Protein AF-A0A8C2HN90-F1 (afdb_monomer_lite)

pLDDT: mean 72.78, std 18.99, range [24.39, 96.44]

Radius of gyration: 19.27 Å; chains: 1; bounding box: 51×39×49 Å

Secondary structure (DSSP, 8-state):
-EE----SSS-EEETTEEEE-----SSSS-----EEEEEE--BTTTB--EEEEEETTB--SS-TTS-SBS-SSTTGGGEEEEEEETTTEEEEEEGGGTEEEEEEEETTEEEEEEE--HHHHH----TT----BHHHH-S-GGG---HHHHHHHHHHHHHHHTT-TTS-S----HHHHHHHHHTT--S-SHHHHHHHHHHHHH--THHHHHHHHHHHT-

Structure (mmCIF, N/CA/C/O backbone):
data_AF-A0A8C2HN90-F1
#
_entry.id   AF-A0A8C2HN90-F1
#
loop_
_atom_site.group_PDB
_atom_site.id
_atom_site.type_symbol
_atom_site.label_atom_id
_atom_site.label_alt_id
_atom_site.label_comp_id
_atom_site.label_asym_id
_atom_site.label_entity_id
_atom_site.label_seq_id
_atom_site.pdbx_PDB_ins_code
_atom_site.Cartn_x
_atom_site.Cartn_y
_atom_site.Cartn_z
_atom_site.occupancy
_atom_site.B_iso_or_equiv
_atom_site.auth_seq_id
_atom_site.auth_comp_id
_atom_site.auth_asym_id
_atom_site.auth_atom_id
_atom_site.pdbx_PDB_model_num
ATOM 1 N N . MET A 1 1 ? -9.206 13.118 -0.499 1.00 27.75 1 MET A N 1
ATOM 2 C CA . MET A 1 1 ? -7.951 13.247 -1.272 1.00 27.75 1 MET A CA 1
ATOM 3 C C . MET A 1 1 ? -7.297 11.869 -1.331 1.00 27.75 1 MET A C 1
ATOM 5 O O . MET A 1 1 ? -7.201 11.234 -0.288 1.00 27.75 1 MET A O 1
ATOM 9 N N . PHE A 1 2 ? -6.970 11.346 -2.516 1.00 27.50 2 PHE A N 1
ATOM 10 C CA . PHE A 1 2 ? -6.347 10.022 -2.650 1.00 27.50 2 PHE A CA 1
ATOM 11 C C . PHE A 1 2 ? -4.835 10.171 -2.527 1.00 27.50 2 PHE A C 1
ATOM 13 O O . PHE A 1 2 ? -4.214 10.839 -3.351 1.00 27.50 2 PHE A O 1
ATOM 20 N N . PHE A 1 3 ? -4.254 9.582 -1.487 1.00 33.38 3 PHE A N 1
ATOM 21 C CA . PHE A 1 3 ? -2.813 9.606 -1.287 1.00 33.38 3 PHE A CA 1
ATOM 22 C C . PHE A 1 3 ? -2.243 8.296 -1.783 1.00 33.38 3 PHE A C 1
ATOM 24 O O . PHE A 1 3 ? -2.242 7.290 -1.073 1.00 33.38 3 PHE A O 1
ATOM 31 N N . LEU A 1 4 ? -1.766 8.308 -3.025 1.00 35.59 4 LEU A N 1
ATOM 32 C CA . LEU A 1 4 ? -0.999 7.186 -3.515 1.00 35.59 4 LEU A CA 1
ATOM 33 C C . LEU A 1 4 ? 0.425 7.262 -2.977 1.00 35.59 4 LEU A C 1
ATOM 35 O O . LEU A 1 4 ? 1.306 7.890 -3.564 1.00 35.59 4 LEU A O 1
ATOM 39 N N . LEU A 1 5 ? 0.644 6.618 -1.836 1.00 39.16 5 LEU A N 1
ATOM 40 C CA . LEU A 1 5 ? 1.951 6.559 -1.210 1.00 39.16 5 LEU A CA 1
ATOM 41 C C . LEU A 1 5 ? 2.763 5.370 -1.721 1.00 39.16 5 LEU A C 1
ATOM 43 O O . LEU A 1 5 ? 2.955 4.364 -1.044 1.00 39.16 5 LEU A O 1
ATOM 47 N N . LYS A 1 6 ? 3.320 5.507 -2.924 1.00 40.03 6 LYS A N 1
ATOM 48 C CA . LYS A 1 6 ? 4.525 4.744 -3.258 1.00 40.03 6 LYS A CA 1
ATOM 49 C C . LYS A 1 6 ? 5.708 5.428 -2.572 1.00 40.03 6 LYS A C 1
ATOM 51 O O . LYS A 1 6 ? 6.143 6.496 -2.996 1.00 40.03 6 LYS A O 1
ATOM 56 N N . LEU A 1 7 ? 6.143 4.861 -1.443 1.00 39.84 7 LEU A N 1
ATOM 57 C CA . LEU A 1 7 ? 7.179 5.442 -0.590 1.00 39.84 7 LEU A CA 1
ATOM 58 C C . LEU A 1 7 ? 8.495 5.655 -1.325 1.00 39.84 7 LEU A C 1
ATOM 60 O O . LEU A 1 7 ? 9.163 4.701 -1.711 1.00 39.84 7 LEU A O 1
ATOM 64 N N . PHE A 1 8 ? 8.941 6.904 -1.283 1.00 32.97 8 PHE A N 1
ATOM 65 C CA . PHE A 1 8 ? 10.323 7.199 -0.953 1.00 32.97 8 PHE A CA 1
ATOM 66 C C . PHE A 1 8 ? 10.350 7.749 0.488 1.00 32.97 8 PHE A C 1
ATOM 68 O O . PHE A 1 8 ? 9.864 8.841 0.752 1.00 32.97 8 PHE A O 1
ATOM 75 N N . CYS A 1 9 ? 10.906 6.952 1.407 1.00 25.84 9 CYS A N 1
ATOM 76 C CA . CYS A 1 9 ? 11.488 7.337 2.704 1.00 25.84 9 CYS A CA 1
ATOM 77 C C . CYS A 1 9 ? 10.595 7.929 3.833 1.00 25.84 9 CYS A C 1
ATOM 79 O O . CYS A 1 9 ? 10.485 9.140 3.961 1.00 25.84 9 CYS A O 1
ATOM 81 N N . SER A 1 10 ? 10.108 7.019 4.697 1.00 33.12 10 SER A N 1
ATOM 82 C CA . SER A 1 10 ? 9.872 7.044 6.169 1.00 33.12 10 SER A CA 1
ATOM 83 C C . SER A 1 10 ? 9.014 8.098 6.907 1.00 33.12 10 SER A C 1
ATOM 85 O O . SER A 1 10 ? 9.313 9.288 6.923 1.00 33.12 10 SER A O 1
ATOM 87 N N . LYS A 1 11 ? 8.075 7.539 7.700 1.00 32.31 11 LYS A N 1
ATOM 88 C CA . LYS A 1 11 ? 7.060 8.105 8.623 1.00 32.31 11 LYS A CA 1
ATOM 89 C C . LYS A 1 11 ? 5.908 8.891 7.988 1.00 32.31 11 LYS A C 1
ATOM 91 O O . LYS A 1 11 ? 6.088 9.868 7.272 1.00 32.31 11 LYS A O 1
ATOM 96 N N . VAL A 1 12 ? 4.685 8.435 8.267 1.00 40.22 12 VAL A N 1
ATOM 97 C CA . VAL A 1 12 ? 3.434 9.051 7.818 1.00 40.22 12 VAL A CA 1
ATOM 98 C C . VAL A 1 12 ? 2.549 9.266 9.033 1.00 40.22 12 VAL A C 1
ATOM 100 O O . VAL A 1 12 ? 1.857 8.374 9.515 1.00 40.22 12 VAL A O 1
ATOM 103 N N . PHE A 1 13 ? 2.549 10.487 9.536 1.00 35.56 13 PHE A N 1
ATOM 104 C CA . PHE A 1 13 ? 1.618 10.886 10.578 1.00 35.56 13 PHE A CA 1
ATOM 105 C C . PHE A 1 13 ? 0.353 11.448 9.909 1.00 35.56 13 PHE A C 1
ATOM 107 O O . PHE A 1 13 ? 0.454 12.161 8.916 1.00 35.56 13 PHE A O 1
ATOM 114 N N . MET A 1 14 ? -0.852 11.101 10.372 1.00 46.09 14 MET A N 1
ATOM 115 C CA . MET A 1 14 ? -2.103 11.696 9.869 1.00 46.09 14 MET A CA 1
ATOM 116 C C . MET A 1 14 ? -3.108 11.843 11.015 1.00 46.09 14 MET A C 1
ATOM 118 O O . MET A 1 14 ? -3.863 10.915 11.280 1.00 46.09 14 MET A O 1
ATOM 122 N N . SER A 1 15 ? -3.105 13.004 11.690 1.00 42.78 15 SER A N 1
ATOM 123 C CA . SER A 1 15 ? -4.039 13.496 12.735 1.00 42.78 15 SER A CA 1
ATOM 124 C C . SER A 1 15 ? -4.437 12.499 13.856 1.00 42.78 15 SER A C 1
ATOM 126 O O . SER A 1 15 ? -4.103 12.702 15.024 1.00 42.78 15 SER A O 1
ATOM 128 N N . ARG A 1 16 ? -5.110 11.385 13.534 1.00 54.94 16 ARG A N 1
ATOM 129 C CA . ARG A 1 16 ? -5.621 10.349 14.460 1.00 54.94 16 ARG A CA 1
ATOM 130 C C . ARG A 1 16 ? -5.220 8.909 14.104 1.00 54.94 16 ARG A C 1
ATOM 132 O O . ARG A 1 16 ? -5.426 8.001 14.910 1.00 54.94 16 ARG A O 1
ATOM 139 N N . THR A 1 17 ? -4.613 8.695 12.941 1.00 53.06 17 THR A N 1
ATOM 140 C CA . THR A 1 17 ? -3.998 7.429 12.532 1.00 53.06 17 THR A CA 1
ATOM 141 C C . THR A 1 17 ? -2.529 7.697 12.247 1.00 53.06 17 THR A C 1
ATOM 143 O O . THR A 1 17 ? -2.176 8.539 11.425 1.00 53.06 17 THR A O 1
ATOM 146 N N . LEU A 1 18 ? -1.660 7.009 12.967 1.00 57.16 18 LEU A N 1
ATOM 147 C CA . LEU A 1 18 ? -0.223 7.084 12.779 1.00 57.16 18 LEU A CA 1
ATOM 148 C C . LEU A 1 18 ? 0.170 5.872 11.935 1.00 57.16 18 LEU A C 1
ATOM 150 O O . LEU A 1 18 ? -0.066 4.742 12.336 1.00 57.16 18 LEU A O 1
ATOM 154 N N . ILE A 1 19 ? 0.690 6.094 10.735 1.00 55.25 19 ILE A N 1
ATOM 155 C CA . ILE A 1 19 ? 1.188 5.031 9.864 1.00 55.25 19 ILE A CA 1
ATOM 156 C C . ILE A 1 19 ? 2.713 5.114 9.917 1.00 55.25 19 ILE A C 1
ATOM 158 O O . ILE A 1 19 ? 3.351 5.915 9.232 1.00 55.25 19 ILE A O 1
ATOM 162 N N . ASP A 1 20 ? 3.303 4.304 10.787 1.00 46.81 20 ASP A N 1
ATOM 163 C CA . ASP A 1 20 ? 4.750 4.203 10.897 1.00 46.81 20 ASP A CA 1
ATOM 164 C C . ASP A 1 20 ? 5.259 3.238 9.828 1.00 46.81 20 ASP A C 1
ATOM 166 O O . ASP A 1 20 ? 5.024 2.030 9.844 1.00 46.81 20 ASP A O 1
ATOM 170 N N . LEU A 1 21 ? 5.969 3.811 8.866 1.00 47.16 21 LEU A N 1
ATOM 171 C CA . LEU A 1 21 ? 6.637 3.074 7.806 1.00 47.16 21 LEU A CA 1
ATOM 172 C C . LEU A 1 21 ? 8.116 3.035 8.152 1.00 47.16 21 LEU A C 1
ATOM 174 O O . LEU A 1 21 ? 8.781 4.075 8.128 1.00 47.16 21 LEU A O 1
ATOM 178 N N . GLU A 1 22 ? 8.605 1.848 8.492 1.00 36.12 22 GLU A N 1
ATOM 179 C CA . GLU A 1 22 ? 10.020 1.614 8.733 1.00 36.12 22 GLU A CA 1
ATOM 180 C C . GLU A 1 22 ? 10.679 1.150 7.434 1.00 36.12 22 GLU A C 1
ATOM 182 O O . GLU A 1 22 ? 10.304 0.146 6.829 1.00 36.12 22 GLU A O 1
ATOM 187 N N . TYR A 1 23 ? 11.647 1.937 6.972 1.00 43.25 23 TYR A N 1
ATOM 188 C CA . TYR A 1 23 ? 12.405 1.667 5.760 1.00 43.25 23 TYR A CA 1
ATOM 189 C C . TYR A 1 23 ? 13.831 1.277 6.120 1.00 43.25 23 TYR A C 1
ATOM 191 O O . TYR A 1 23 ? 14.517 2.031 6.810 1.00 43.25 23 TYR A O 1
ATOM 199 N N . CYS A 1 24 ? 14.307 0.150 5.590 1.00 24.39 24 CYS A N 1
ATOM 200 C CA . CYS A 1 24 ? 15.700 -0.257 5.713 1.00 24.39 24 CYS A CA 1
ATOM 201 C C . CYS A 1 24 ? 16.310 -0.466 4.325 1.00 24.39 24 CYS A C 1
ATOM 203 O O . CYS A 1 24 ? 16.058 -1.484 3.691 1.00 24.39 24 CYS A O 1
ATOM 205 N N . SER A 1 25 ? 17.150 0.467 3.866 1.00 29.80 25 SER A N 1
ATOM 206 C CA . SER A 1 25 ? 18.310 0.101 3.041 1.00 29.80 25 SER A CA 1
ATOM 207 C C . SER A 1 25 ? 19.306 1.253 2.923 1.00 29.80 25 SER A C 1
ATOM 209 O O . SER A 1 25 ? 19.068 2.264 2.265 1.00 29.80 25 SER A O 1
ATOM 211 N N . HIS A 1 26 ? 20.473 1.045 3.529 1.00 29.28 26 HIS A N 1
ATOM 212 C CA . HIS A 1 26 ? 21.638 1.927 3.486 1.00 29.28 26 HIS A CA 1
ATOM 213 C C . HIS A 1 26 ? 22.497 1.730 2.216 1.00 29.28 26 HIS A C 1
ATOM 215 O O . HIS A 1 26 ? 23.590 2.286 2.114 1.00 29.28 26 HIS A O 1
ATOM 221 N N . LEU A 1 27 ? 22.041 0.930 1.246 1.00 29.47 27 LEU A N 1
ATOM 222 C CA . LEU A 1 27 ? 22.752 0.650 0.002 1.00 29.47 27 LEU A CA 1
ATOM 223 C C . LEU A 1 27 ? 21.763 0.328 -1.126 1.00 29.47 27 LEU A C 1
ATOM 225 O O . LEU A 1 27 ? 20.945 -0.574 -1.000 1.00 29.47 27 LEU A O 1
ATOM 229 N N . PHE A 1 28 ? 21.941 1.033 -2.243 1.00 31.55 28 PHE A N 1
ATOM 230 C CA . PHE A 1 28 ? 21.242 0.909 -3.525 1.00 31.55 28 PHE A CA 1
ATOM 231 C C . PHE A 1 28 ? 19.809 1.455 -3.609 1.00 31.55 28 PHE A C 1
ATOM 233 O O . PHE A 1 28 ? 18.998 1.365 -2.702 1.00 31.55 28 PHE A O 1
ATOM 240 N N . SER A 1 29 ? 19.552 2.053 -4.770 1.00 43.56 29 SER A N 1
ATOM 241 C CA . SER A 1 29 ? 18.371 2.739 -5.311 1.00 43.56 29 SER A CA 1
ATOM 242 C C . SER A 1 29 ? 17.059 1.930 -5.353 1.00 43.56 29 SER A C 1
ATOM 244 O O . SER A 1 29 ? 16.239 2.144 -6.243 1.00 43.56 29 SER A O 1
ATOM 246 N N . LEU A 1 30 ? 16.857 1.000 -4.421 1.00 45.53 30 LEU A N 1
ATOM 247 C CA . LEU A 1 30 ? 15.672 0.158 -4.312 1.00 45.53 30 LEU A CA 1
ATOM 248 C C . LEU A 1 30 ? 14.910 0.517 -3.048 1.00 45.53 30 LEU A C 1
ATOM 250 O O . LEU A 1 30 ? 15.353 0.238 -1.939 1.00 45.53 30 LEU A O 1
ATOM 254 N N . SER A 1 31 ? 13.750 1.136 -3.230 1.00 52.19 31 SER A N 1
ATOM 255 C CA . SER A 1 31 ? 12.831 1.380 -2.140 1.00 52.19 31 SER A CA 1
ATOM 256 C C . SER A 1 31 ? 11.943 0.133 -1.963 1.00 52.19 31 SER A C 1
ATOM 258 O O . SER A 1 31 ? 10.954 -0.029 -2.680 1.00 52.19 31 SER A O 1
ATOM 260 N N . LEU A 1 32 ? 12.292 -0.749 -1.016 1.00 58.56 32 LEU A N 1
ATOM 261 C CA . LEU A 1 32 ? 11.455 -1.871 -0.566 1.00 58.56 32 LEU A CA 1
ATOM 262 C C . LEU A 1 32 ? 10.840 -1.602 0.813 1.00 58.56 32 LEU A C 1
ATOM 264 O O . LEU A 1 32 ? 11.537 -1.132 1.706 1.00 58.56 32 LEU A O 1
ATOM 268 N N . LEU A 1 33 ? 9.562 -1.948 0.999 1.00 63.53 33 LEU A N 1
ATOM 269 C CA . LEU A 1 33 ? 8.894 -1.937 2.305 1.00 63.53 33 LEU A CA 1
ATOM 270 C C . LEU A 1 33 ? 8.995 -3.321 2.957 1.00 63.53 33 LEU A C 1
ATOM 272 O O . LEU A 1 33 ? 8.174 -4.180 2.630 1.00 63.53 33 LEU A O 1
ATOM 276 N N . PRO A 1 34 ? 9.975 -3.563 3.848 1.00 69.81 34 PRO A N 1
ATOM 277 C CA . PRO A 1 34 ? 10.075 -4.842 4.544 1.00 69.81 34 PRO A CA 1
ATOM 278 C C . PRO A 1 34 ? 8.948 -5.019 5.565 1.00 69.81 34 PRO A C 1
ATOM 280 O O . PRO A 1 34 ? 8.496 -6.142 5.770 1.00 69.81 34 PRO A O 1
ATOM 283 N N . GLN A 1 35 ? 8.492 -3.913 6.160 1.00 80.62 35 GLN A N 1
ATOM 284 C CA . GLN A 1 35 ? 7.561 -3.879 7.277 1.00 80.62 35 GLN A CA 1
ATOM 285 C C . GLN A 1 35 ? 6.648 -2.647 7.189 1.00 80.62 35 GLN A C 1
ATOM 287 O O . GLN A 1 35 ? 7.043 -1.579 6.714 1.00 80.62 35 GLN A O 1
ATOM 292 N N . LEU A 1 36 ? 5.419 -2.796 7.672 1.00 83.25 36 LEU A N 1
ATOM 293 C CA . LEU A 1 36 ? 4.401 -1.758 7.772 1.00 83.25 36 LEU A CA 1
ATOM 294 C C . LEU A 1 36 ? 3.782 -1.789 9.169 1.00 83.25 36 LEU A C 1
ATOM 296 O O . LEU A 1 36 ? 3.237 -2.814 9.572 1.00 83.25 36 LEU A O 1
ATOM 300 N N . THR A 1 37 ? 3.769 -0.649 9.857 1.00 84.69 37 THR A N 1
ATOM 301 C CA . THR A 1 37 ? 3.065 -0.484 11.131 1.00 84.69 37 THR A CA 1
ATOM 302 C C . THR A 1 37 ? 1.993 0.600 10.995 1.00 84.69 37 THR A C 1
ATOM 304 O O . THR A 1 37 ? 2.231 1.697 10.500 1.00 84.69 37 THR A O 1
ATOM 307 N N . ILE A 1 38 ? 0.777 0.315 11.448 1.00 86.69 38 ILE A N 1
ATOM 308 C CA . ILE A 1 38 ? -0.342 1.261 11.475 1.00 86.69 38 ILE A CA 1
ATOM 309 C C . ILE A 1 38 ? -0.896 1.302 12.894 1.00 86.69 38 ILE A C 1
ATOM 311 O O . ILE A 1 38 ? -1.229 0.278 13.477 1.00 86.69 38 ILE A O 1
ATOM 315 N N . ILE A 1 39 ? -1.046 2.495 13.441 1.00 85.62 39 ILE A N 1
ATOM 316 C CA . ILE A 1 39 ? -1.532 2.760 14.786 1.00 85.62 39 ILE A CA 1
ATOM 317 C C . ILE A 1 39 ? -2.796 3.611 14.680 1.00 85.62 39 ILE A C 1
ATOM 319 O O . ILE A 1 39 ? -2.780 4.759 14.237 1.00 85.62 39 ILE A O 1
ATOM 323 N N . PHE A 1 40 ? -3.910 3.056 15.134 1.00 85.88 40 PHE A N 1
ATOM 324 C CA . PHE A 1 40 ? -5.162 3.773 15.326 1.00 85.88 40 PHE A CA 1
ATOM 325 C C . PHE A 1 40 ? -5.177 4.324 16.749 1.00 85.88 40 PHE A C 1
ATOM 327 O O . PHE A 1 40 ? -5.189 3.546 17.703 1.00 85.88 40 PHE A O 1
ATOM 334 N N . LYS A 1 41 ? -5.150 5.654 16.906 1.00 81.88 41 LYS A N 1
ATOM 335 C CA . LYS A 1 41 ? -5.256 6.283 18.229 1.00 81.88 41 LYS A CA 1
ATOM 336 C C . LYS A 1 41 ? -6.663 6.071 18.796 1.00 81.88 41 LYS A C 1
ATOM 338 O O . LYS A 1 41 ? -7.636 6.006 18.043 1.00 81.88 41 LYS A O 1
ATOM 343 N N . ASN A 1 42 ? -6.757 6.008 20.125 1.00 78.94 42 ASN A N 1
ATOM 344 C CA . ASN A 1 42 ? -8.038 5.962 20.833 1.00 78.94 42 ASN A CA 1
ATOM 345 C C . ASN A 1 42 ? -8.923 7.154 20.418 1.00 78.94 42 ASN A C 1
ATOM 347 O O . ASN A 1 42 ? -8.446 8.289 20.323 1.00 78.94 42 ASN A O 1
ATOM 351 N N . PHE A 1 43 ? -10.207 6.896 20.176 1.00 71.44 43 PHE A N 1
ATOM 352 C CA . PHE A 1 43 ? -11.172 7.910 19.770 1.00 71.44 43 PHE A CA 1
ATOM 353 C C . PHE A 1 43 ? -12.423 7.885 20.648 1.00 71.44 43 PHE A C 1
ATOM 355 O O . PHE A 1 43 ? -13.207 6.946 20.538 1.00 71.44 43 PHE A O 1
ATOM 362 N N . GLN A 1 44 ? -12.607 8.939 21.462 1.00 64.94 44 GLN A N 1
ATOM 363 C CA . GLN A 1 44 ? -13.833 9.300 22.207 1.00 64.94 44 GLN A CA 1
ATOM 364 C C . GLN A 1 44 ? -14.708 8.105 22.633 1.00 64.94 44 GLN A C 1
ATOM 366 O O . GLN A 1 44 ? -15.898 8.068 22.349 1.00 64.94 44 GLN A O 1
ATOM 371 N N . GLU A 1 45 ? -14.104 7.110 23.291 1.00 65.94 45 GLU A N 1
ATOM 372 C CA . GLU A 1 45 ? -14.785 5.912 23.815 1.00 65.94 45 GLU A CA 1
ATOM 373 C C . GLU A 1 45 ? -15.382 4.940 22.771 1.00 65.94 45 GLU A C 1
ATOM 375 O O . GLU A 1 45 ? -15.967 3.930 23.156 1.00 65.94 45 GLU A O 1
ATOM 380 N N . CYS A 1 46 ? -15.192 5.169 21.468 1.00 68.62 46 CYS A N 1
ATOM 381 C CA . CYS A 1 46 ? -15.698 4.309 20.389 1.00 68.62 46 CYS A CA 1
ATOM 382 C C . CYS A 1 46 ? -14.761 3.142 20.048 1.00 68.62 46 CYS A C 1
ATOM 384 O O . CYS A 1 46 ? -15.222 2.053 19.702 1.00 68.62 46 CYS A O 1
ATOM 386 N N . VAL A 1 47 ? -13.449 3.391 20.075 1.00 80.06 47 VAL A N 1
ATOM 387 C CA . VAL A 1 47 ? -12.412 2.463 19.601 1.00 80.06 47 VAL A CA 1
ATOM 388 C C . VAL A 1 47 ? -11.187 2.581 20.504 1.00 80.06 47 VAL A C 1
ATOM 390 O O . VAL A 1 47 ? -10.681 3.685 20.715 1.00 80.06 47 VAL A O 1
ATOM 393 N N . ASP A 1 48 ? -10.714 1.450 21.030 1.00 84.75 48 ASP A N 1
ATOM 394 C CA . ASP A 1 48 ? -9.462 1.392 21.787 1.00 84.75 48 ASP A CA 1
ATOM 395 C C . ASP A 1 48 ? -8.260 1.586 20.847 1.00 84.75 48 ASP A C 1
ATOM 397 O O . ASP A 1 48 ? -8.360 1.393 19.636 1.00 84.75 48 ASP A O 1
ATOM 401 N N . GLN A 1 49 ? -7.096 1.962 21.383 1.00 86.88 49 GLN A N 1
ATOM 402 C CA . GLN A 1 49 ? -5.892 2.069 20.556 1.00 86.88 49 GLN A CA 1
ATOM 403 C C . GLN A 1 49 ? -5.546 0.700 19.951 1.00 86.88 49 GLN A C 1
ATOM 405 O O . GLN A 1 49 ? -5.406 -0.283 20.679 1.00 86.88 49 GLN A O 1
ATOM 410 N N . LYS A 1 50 ? -5.378 0.640 18.627 1.00 90.62 50 LYS A N 1
ATOM 411 C CA . LYS A 1 50 ? -5.038 -0.595 17.904 1.00 90.62 50 LYS A CA 1
ATOM 412 C C . LYS A 1 50 ? -3.767 -0.419 17.097 1.00 90.62 50 LYS A C 1
ATOM 414 O O . LYS A 1 50 ? -3.564 0.617 16.472 1.00 90.62 50 LYS A O 1
ATOM 419 N N . MET A 1 51 ? -2.938 -1.455 17.088 1.00 91.62 51 MET A N 1
ATOM 420 C CA . MET A 1 51 ? -1.744 -1.540 16.257 1.00 91.62 51 MET A CA 1
ATOM 421 C C . MET A 1 51 ? -1.928 -2.677 15.260 1.00 91.62 51 MET A C 1
ATOM 423 O O . MET A 1 51 ? -2.246 -3.799 15.643 1.00 91.62 51 MET A O 1
ATOM 427 N N . TYR A 1 52 ? -1.751 -2.377 13.986 1.00 93.25 52 TYR A N 1
ATOM 428 C CA . TYR A 1 52 ? -1.594 -3.348 12.922 1.00 93.25 52 TYR A CA 1
ATOM 429 C C . TYR A 1 52 ? -0.132 -3.354 12.500 1.00 93.25 52 TYR A C 1
ATOM 431 O O . TYR A 1 52 ? 0.483 -2.296 12.378 1.00 93.25 52 TYR A O 1
ATOM 439 N N . HIS A 1 53 ? 0.410 -4.537 12.283 1.00 92.31 53 HIS A N 1
ATOM 440 C CA . HIS A 1 53 ? 1.788 -4.720 11.882 1.00 92.31 53 HIS A CA 1
ATOM 441 C C . HIS A 1 53 ? 1.838 -5.851 10.861 1.00 92.31 53 HIS A C 1
ATOM 443 O O . HIS A 1 53 ? 1.170 -6.869 11.038 1.00 92.31 53 HIS A O 1
ATOM 449 N N . ALA A 1 54 ? 2.583 -5.638 9.787 1.00 90.69 54 ALA A N 1
ATOM 450 C CA . ALA A 1 54 ? 2.799 -6.618 8.739 1.00 90.69 54 ALA A CA 1
ATOM 451 C C . ALA A 1 54 ? 4.254 -6.580 8.291 1.00 90.69 54 ALA A C 1
ATOM 453 O O . ALA A 1 54 ? 4.848 -5.503 8.199 1.00 90.69 54 ALA A O 1
ATOM 454 N N . GLU A 1 55 ? 4.776 -7.745 7.944 1.00 89.44 55 GLU A N 1
ATOM 455 C CA . GLU A 1 55 ? 6.099 -7.925 7.361 1.00 89.44 55 GLU A CA 1
ATOM 456 C C . GLU A 1 55 ? 5.976 -8.659 6.025 1.00 89.44 55 GLU A C 1
ATOM 458 O O . GLU A 1 55 ? 4.914 -9.155 5.640 1.00 89.44 55 GLU A O 1
ATOM 463 N N . THR A 1 56 ? 7.058 -8.674 5.256 1.00 84.88 56 THR A N 1
ATOM 464 C CA . THR A 1 56 ? 7.101 -9.467 4.024 1.00 84.88 56 THR A CA 1
ATOM 465 C C . THR A 1 56 ? 6.859 -10.938 4.359 1.00 84.88 56 THR A C 1
ATOM 467 O O . THR A 1 56 ? 7.488 -11.462 5.268 1.00 84.88 56 THR A O 1
ATOM 470 N N . ASP A 1 57 ? 5.970 -11.596 3.613 1.00 88.06 57 ASP A N 1
ATOM 471 C CA . ASP A 1 57 ? 5.515 -12.979 3.830 1.00 88.06 57 ASP A CA 1
ATOM 472 C C . ASP A 1 57 ? 4.590 -13.174 5.048 1.00 88.06 57 ASP A C 1
ATOM 474 O O . ASP A 1 57 ? 4.026 -14.256 5.224 1.00 88.06 57 ASP A O 1
ATOM 478 N N . GLU A 1 58 ? 4.334 -12.117 5.825 1.00 91.56 58 GLU A N 1
ATOM 479 C CA . GLU A 1 58 ? 3.464 -12.131 7.000 1.00 91.56 58 GLU A CA 1
ATOM 480 C C . GLU A 1 58 ? 2.431 -10.997 6.943 1.00 91.56 58 GLU A C 1
ATOM 482 O O . GLU A 1 58 ? 2.617 -9.898 7.475 1.00 91.56 58 GLU A O 1
ATOM 487 N N . LEU A 1 59 ? 1.289 -11.287 6.308 1.00 94.00 59 LEU A N 1
ATOM 488 C CA . LEU A 1 59 ? 0.157 -10.365 6.208 1.00 94.00 59 LEU A CA 1
ATOM 489 C C . LEU A 1 59 ? -1.031 -10.835 7.074 1.00 94.00 59 LEU A C 1
ATOM 491 O O . LEU A 1 59 ? -1.893 -11.574 6.585 1.00 94.00 59 LEU A O 1
ATOM 495 N N . PRO A 1 60 ? -1.098 -10.442 8.362 1.00 95.94 60 PRO A N 1
ATOM 496 C CA . PRO A 1 60 ? -2.112 -10.941 9.283 1.00 95.94 60 PRO A CA 1
ATOM 497 C C . PRO A 1 60 ? -3.502 -10.344 9.029 1.00 95.94 60 PRO A C 1
ATOM 499 O O . PRO A 1 60 ? -3.674 -9.162 8.760 1.00 95.94 60 PRO A O 1
ATOM 502 N N . ALA A 1 61 ? -4.542 -11.151 9.236 1.00 96.06 61 ALA A N 1
ATOM 503 C CA . ALA A 1 61 ? -5.940 -10.709 9.221 1.00 96.06 61 ALA A CA 1
ATOM 504 C C . ALA A 1 61 ? -6.435 -10.218 10.601 1.00 96.06 61 ALA A C 1
ATOM 506 O O . ALA A 1 61 ? -7.610 -10.399 10.943 1.00 96.06 61 ALA A O 1
ATOM 507 N N . ALA A 1 62 ? -5.535 -9.673 11.422 1.00 96.44 62 ALA A N 1
ATOM 508 C CA . ALA A 1 62 ? -5.782 -9.258 12.800 1.00 96.44 62 ALA A CA 1
ATOM 509 C C . ALA A 1 62 ? -4.822 -8.134 13.229 1.00 96.44 62 ALA A C 1
ATOM 511 O O . ALA A 1 62 ? -3.780 -7.917 12.614 1.00 96.44 62 ALA A O 1
ATOM 512 N N . PHE A 1 63 ? -5.194 -7.412 14.282 1.00 95.56 63 PHE A N 1
ATOM 513 C CA . PHE A 1 63 ? -4.325 -6.477 14.986 1.00 95.56 63 PHE A CA 1
ATOM 514 C C . PHE A 1 63 ? -3.268 -7.245 15.794 1.00 95.56 63 PHE A C 1
ATOM 516 O O . PHE A 1 63 ? -3.393 -8.450 16.010 1.00 95.56 63 PHE A O 1
ATOM 523 N N . ALA A 1 64 ? -2.238 -6.545 16.272 1.00 93.88 64 ALA A N 1
ATOM 524 C CA . ALA A 1 64 ? -1.124 -7.126 17.025 1.00 93.88 64 ALA A CA 1
ATOM 525 C C . ALA A 1 64 ? -1.561 -7.835 18.324 1.00 93.88 64 ALA A C 1
ATOM 527 O O . ALA A 1 64 ? -0.874 -8.727 18.808 1.00 93.88 64 ALA A O 1
ATOM 528 N N . ASP A 1 65 ? -2.723 -7.470 18.872 1.00 92.50 65 ASP A N 1
ATOM 529 C CA . ASP A 1 65 ? -3.349 -8.123 20.029 1.00 92.50 65 ASP A CA 1
ATOM 530 C C . ASP A 1 65 ? -4.217 -9.347 19.654 1.00 92.50 65 ASP A C 1
ATOM 532 O O . ASP A 1 65 ? -4.890 -9.920 20.509 1.00 92.50 65 ASP A O 1
ATOM 536 N N . GLY A 1 66 ? -4.243 -9.737 18.376 1.00 94.19 66 GLY A N 1
ATOM 537 C CA . GLY A 1 66 ? -5.046 -10.835 17.835 1.00 94.19 66 GLY A CA 1
ATOM 538 C C . GLY A 1 66 ? -6.510 -10.482 17.549 1.00 94.19 66 GLY A C 1
ATOM 539 O O . GLY A 1 66 ? -7.242 -11.301 16.987 1.00 94.19 66 GLY A O 1
ATOM 540 N N . SER A 1 67 ? -6.962 -9.274 17.892 1.00 93.62 67 SER A N 1
ATOM 541 C CA . SER A 1 67 ? -8.337 -8.843 17.628 1.00 93.62 67 SER A CA 1
ATOM 542 C C . SER A 1 67 ? -8.555 -8.497 16.151 1.00 93.62 67 SER A C 1
ATOM 544 O O . SER A 1 67 ? -7.628 -8.151 15.425 1.00 93.62 67 SER A O 1
ATOM 546 N N . LYS A 1 68 ? -9.805 -8.568 15.676 1.00 94.25 68 LYS A N 1
ATOM 547 C CA . LYS A 1 68 ? -10.175 -8.187 14.294 1.00 94.25 68 LYS A CA 1
ATOM 548 C C . LYS A 1 68 ? -10.975 -6.887 14.212 1.00 94.25 68 LYS A C 1
ATOM 550 O O . LYS A 1 68 ? -11.381 -6.480 13.122 1.00 94.25 68 LYS A O 1
ATOM 555 N N . ASN A 1 69 ? -11.233 -6.252 15.353 1.00 91.81 69 ASN A N 1
ATOM 556 C CA . ASN A 1 69 ? -12.072 -5.068 15.479 1.00 91.81 69 ASN A CA 1
ATOM 557 C C . ASN A 1 69 ? -11.491 -4.062 16.495 1.00 91.81 69 ASN A C 1
ATOM 559 O O . ASN A 1 69 ? -10.454 -4.302 17.112 1.00 91.81 69 ASN A O 1
ATOM 563 N N . GLY A 1 70 ? -12.166 -2.928 16.664 1.00 86.12 70 GLY A N 1
ATOM 564 C CA . GLY A 1 70 ? -11.754 -1.831 17.539 1.00 86.12 70 GLY A CA 1
ATOM 565 C C . GLY A 1 70 ? -11.877 -2.066 19.051 1.00 86.12 70 GLY A C 1
ATOM 566 O O . GLY A 1 70 ? -11.748 -1.091 19.786 1.00 86.12 70 GLY A O 1
ATOM 567 N N . GLY A 1 71 ? -12.130 -3.295 19.523 1.00 84.62 71 GLY A N 1
ATOM 568 C CA . GLY A 1 71 ? -12.332 -3.627 20.943 1.00 84.62 71 GLY A CA 1
ATOM 569 C C . GLY A 1 71 ? -13.724 -4.204 21.230 1.00 84.62 71 GLY A C 1
ATOM 570 O O . GLY A 1 71 ? -14.362 -4.754 20.339 1.00 84.62 71 GLY A O 1
ATOM 571 N N . ASP A 1 72 ? -14.211 -4.047 22.463 1.00 79.38 72 ASP A N 1
ATOM 572 C CA . ASP A 1 72 ? -15.522 -4.574 22.904 1.00 79.38 72 ASP A CA 1
ATOM 573 C C . ASP A 1 72 ? -16.583 -3.477 23.121 1.00 79.38 72 ASP A C 1
ATOM 575 O O . ASP A 1 72 ? -17.720 -3.740 23.520 1.00 79.38 72 ASP A O 1
ATOM 579 N N . ARG A 1 73 ? -16.221 -2.214 22.870 1.00 77.06 73 ARG A N 1
ATOM 580 C CA . ARG A 1 73 ? -17.084 -1.050 23.110 1.00 77.06 73 ARG A CA 1
ATOM 581 C C . ARG A 1 73 ? -18.217 -0.936 22.089 1.00 77.06 73 ARG A C 1
ATOM 583 O O . ARG A 1 73 ? -18.164 -1.486 20.985 1.00 77.06 73 ARG A O 1
ATOM 590 N N . HIS A 1 74 ? -19.235 -0.141 22.427 1.00 69.81 74 HIS A N 1
ATOM 591 C CA . HIS A 1 74 ? -20.254 0.274 21.462 1.00 69.81 74 HIS A CA 1
ATOM 592 C C . HIS A 1 74 ? -19.575 1.083 20.348 1.00 69.81 74 HIS A C 1
ATOM 594 O O . HIS A 1 74 ? -19.136 2.204 20.568 1.00 69.81 74 HIS A O 1
ATOM 600 N N . GLY A 1 75 ? -19.449 0.489 19.159 1.00 68.88 75 GLY A N 1
ATOM 601 C CA . GLY A 1 75 ? -18.678 1.070 18.056 1.00 68.88 75 GLY A CA 1
ATOM 602 C C . GLY A 1 75 ? -17.436 0.275 17.653 1.00 68.88 75 GLY A C 1
ATOM 603 O O . GLY A 1 75 ? -16.826 0.622 16.647 1.00 68.88 75 GLY A O 1
ATOM 604 N N . ALA A 1 76 ? -17.113 -0.841 18.314 1.00 73.81 76 ALA A N 1
ATOM 605 C CA . ALA A 1 76 ? -15.984 -1.705 17.954 1.00 73.81 76 ALA A CA 1
ATOM 606 C C . ALA A 1 76 ? -15.941 -2.100 16.469 1.00 73.81 76 ALA A C 1
ATOM 608 O O . ALA A 1 76 ? -14.878 -2.138 15.860 1.00 73.81 76 ALA A O 1
ATOM 609 N N . ASN A 1 77 ? -17.105 -2.326 15.850 1.00 84.00 77 ASN A N 1
ATOM 610 C CA . ASN A 1 77 ? -17.219 -2.682 14.430 1.00 84.00 77 ASN A CA 1
ATOM 611 C C . ASN A 1 77 ? -16.932 -1.518 13.461 1.00 84.00 77 ASN A C 1
ATOM 613 O O . ASN A 1 77 ? -16.935 -1.719 12.243 1.00 84.00 77 ASN A O 1
ATOM 617 N N . THR A 1 78 ? -16.725 -0.301 13.971 1.00 88.12 78 THR A N 1
ATOM 618 C CA . THR A 1 78 ? -16.343 0.862 13.160 1.00 88.12 78 THR A CA 1
ATOM 619 C C . THR A 1 78 ? -14.864 0.848 12.786 1.00 88.12 78 THR A C 1
ATOM 621 O O . THR A 1 78 ? -14.508 1.486 11.801 1.00 88.12 78 THR A O 1
ATOM 624 N N . LEU A 1 79 ? -14.027 0.090 13.498 1.00 92.25 79 LEU A N 1
ATOM 625 C CA . LEU A 1 79 ? -12.670 -0.259 13.090 1.00 92.25 79 LEU A CA 1
ATOM 626 C C . LEU A 1 79 ? -12.601 -1.775 12.913 1.00 92.25 79 LEU A C 1
ATOM 628 O O . LEU A 1 79 ? -12.880 -2.507 13.855 1.00 92.25 79 LEU A O 1
ATOM 632 N N . ARG A 1 80 ? -12.250 -2.271 11.727 1.00 94.31 80 ARG A N 1
ATOM 633 C CA . ARG A 1 80 ? -12.147 -3.719 11.486 1.00 94.31 80 ARG A CA 1
ATOM 634 C C . ARG A 1 80 ? -11.139 -4.072 10.409 1.00 94.31 80 ARG A C 1
ATOM 636 O O . ARG A 1 80 ? -10.940 -3.289 9.483 1.00 94.31 80 ARG A O 1
ATOM 643 N N . ILE A 1 81 ? -10.588 -5.276 10.498 1.00 96.38 81 ILE A N 1
ATOM 644 C CA . ILE A 1 81 ? -9.735 -5.865 9.46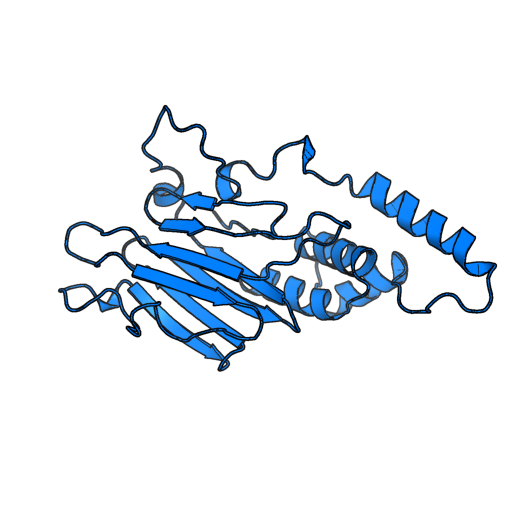4 1.00 96.38 81 ILE A CA 1
ATOM 645 C C . ILE A 1 81 ? -10.552 -6.887 8.675 1.00 96.38 81 ILE A C 1
ATOM 647 O O . ILE A 1 81 ? -11.251 -7.724 9.247 1.00 96.38 81 ILE A O 1
ATOM 651 N N . VAL A 1 82 ? -10.479 -6.799 7.352 1.00 95.88 82 VAL A N 1
ATOM 652 C CA . VAL A 1 82 ? -11.144 -7.699 6.412 1.00 95.88 82 VAL A CA 1
ATOM 653 C C . VAL A 1 82 ? -10.085 -8.320 5.515 1.00 95.88 82 VAL A C 1
ATOM 655 O O . VAL A 1 82 ? -9.479 -7.638 4.696 1.00 95.88 82 VAL A O 1
ATOM 658 N N . GLU A 1 83 ? -9.886 -9.625 5.643 1.00 95.88 83 GLU A N 1
ATOM 659 C CA . GLU A 1 83 ? -9.059 -10.387 4.712 1.00 95.88 83 GLU A CA 1
ATOM 660 C C . GLU A 1 83 ? -9.825 -10.607 3.407 1.00 95.88 83 GLU A C 1
ATOM 662 O O . GLU A 1 83 ? -10.950 -11.113 3.406 1.00 95.88 83 GLU A O 1
ATOM 667 N N . LYS A 1 84 ? -9.235 -10.179 2.293 1.00 95.75 84 LYS A N 1
ATOM 668 C CA . LYS A 1 84 ? -9.791 -10.354 0.946 1.00 95.75 84 LYS A CA 1
ATOM 669 C C . LYS A 1 84 ? -9.170 -11.545 0.247 1.00 95.75 84 LYS A C 1
ATOM 671 O O . LYS A 1 84 ? -9.878 -12.309 -0.401 1.00 95.75 84 LYS A O 1
ATOM 676 N N . VAL A 1 85 ? -7.854 -11.684 0.386 1.00 94.75 85 VAL A N 1
ATOM 677 C CA . VAL A 1 85 ? -7.082 -12.816 -0.122 1.00 94.75 85 VAL A CA 1
ATOM 678 C C . VAL A 1 85 ? -6.144 -13.270 0.993 1.00 94.75 85 VAL A C 1
ATOM 680 O O . VAL A 1 85 ? -5.333 -12.453 1.442 1.00 94.75 85 VAL A O 1
ATOM 683 N N . PRO A 1 86 ? -6.234 -14.536 1.436 1.00 93.69 86 PRO A N 1
ATOM 684 C CA . PRO A 1 86 ? -5.427 -15.038 2.537 1.00 93.69 86 PRO A CA 1
ATOM 685 C C . PRO A 1 86 ? -3.933 -14.790 2.354 1.00 93.69 86 PRO A C 1
ATOM 687 O O . PRO A 1 86 ? -3.366 -15.160 1.326 1.00 93.69 86 PRO A O 1
ATOM 690 N N . GLY A 1 87 ? -3.319 -14.121 3.334 1.00 90.25 87 GLY A N 1
ATOM 691 C CA . GLY A 1 87 ? -1.887 -13.791 3.337 1.00 90.25 87 GLY A CA 1
ATOM 692 C C . GLY A 1 87 ? -1.413 -12.856 2.214 1.00 90.25 87 GLY A C 1
ATOM 693 O O . GLY A 1 87 ? -0.213 -12.664 2.062 1.00 90.25 87 GLY A O 1
ATOM 694 N N . GLN A 1 88 ? -2.315 -12.282 1.410 1.00 92.00 88 GLN A N 1
ATOM 695 C CA . GLN A 1 88 ? -1.939 -11.437 0.266 1.00 92.00 88 GLN A CA 1
ATOM 696 C C . GLN A 1 88 ? -2.674 -10.107 0.193 1.00 92.00 88 GLN A C 1
ATOM 698 O O . GLN A 1 88 ? -2.130 -9.167 -0.376 1.00 92.00 88 GLN A O 1
ATOM 703 N N . HIS A 1 89 ? -3.896 -10.002 0.718 1.00 93.31 89 HIS A N 1
ATOM 704 C CA . HIS A 1 89 ? -4.677 -8.773 0.640 1.00 93.31 89 HIS A CA 1
ATOM 705 C C . HIS A 1 89 ? -5.582 -8.624 1.861 1.00 93.31 89 HIS A C 1
ATOM 707 O O . HIS A 1 89 ? -6.516 -9.409 2.056 1.00 93.31 89 HIS A O 1
ATOM 713 N N . VAL A 1 90 ? -5.349 -7.566 2.633 1.00 96.06 90 VAL A N 1
ATOM 714 C CA . VAL A 1 90 ? -6.207 -7.147 3.743 1.00 96.06 90 VAL A CA 1
ATOM 715 C C . VAL A 1 90 ? -6.658 -5.698 3.574 1.00 96.06 90 VAL A C 1
ATOM 717 O O . VAL A 1 90 ? -5.922 -4.841 3.087 1.00 96.06 90 VAL A O 1
ATOM 720 N N . GLU A 1 91 ? -7.878 -5.417 4.012 1.00 94.69 91 GLU A N 1
ATOM 721 C CA . GLU A 1 91 ? -8.426 -4.070 4.127 1.00 94.69 91 GLU A CA 1
ATOM 722 C C . GLU A 1 91 ? -8.690 -3.743 5.594 1.00 94.69 91 GLU A C 1
ATOM 724 O O . GLU A 1 91 ? -9.436 -4.447 6.278 1.00 94.69 91 GLU A O 1
ATOM 729 N N . ILE A 1 92 ? -8.150 -2.627 6.066 1.00 94.81 92 ILE A N 1
ATOM 730 C CA . ILE A 1 92 ? -8.439 -2.072 7.383 1.00 94.81 92 ILE A CA 1
ATOM 731 C C . ILE A 1 92 ? -9.434 -0.927 7.208 1.00 94.81 92 ILE A C 1
ATOM 733 O O . ILE A 1 92 ? -9.134 0.106 6.609 1.00 94.81 92 ILE A O 1
ATOM 737 N N . GLN A 1 93 ? -10.646 -1.118 7.719 1.00 93.75 93 GLN A N 1
ATOM 738 C CA . GLN A 1 93 ? -11.760 -0.187 7.570 1.00 93.75 93 GLN A CA 1
ATOM 739 C C . GLN A 1 93 ? -11.963 0.576 8.878 1.00 93.75 93 GLN A C 1
ATOM 741 O O . GLN A 1 93 ? -12.537 0.033 9.821 1.00 93.75 93 GLN A O 1
ATOM 746 N N . ALA A 1 94 ? -11.529 1.834 8.918 1.00 90.56 94 ALA A N 1
ATOM 747 C CA . ALA A 1 94 ? -11.705 2.767 10.030 1.00 90.56 94 ALA A CA 1
ATOM 748 C C . ALA A 1 94 ? -12.863 3.732 9.726 1.00 90.56 94 ALA A C 1
ATOM 750 O O . ALA A 1 94 ? -12.689 4.924 9.469 1.00 90.56 94 ALA A O 1
ATOM 751 N N . ARG A 1 95 ? -14.083 3.192 9.737 1.00 89.69 95 ARG A N 1
ATOM 752 C CA . ARG A 1 95 ? -15.332 3.889 9.388 1.00 89.69 95 ARG A CA 1
ATOM 753 C C . ARG A 1 95 ? -15.619 5.096 10.277 1.00 89.69 95 ARG A C 1
ATOM 755 O O . ARG A 1 95 ? -16.206 6.051 9.786 1.00 89.69 95 ARG A O 1
ATOM 762 N N . TYR A 1 96 ? -15.189 5.073 11.540 1.00 84.69 96 TYR A N 1
ATOM 763 C CA . TYR A 1 96 ? -15.384 6.185 12.482 1.00 84.69 96 TYR A CA 1
ATOM 764 C C . TYR A 1 96 ? -14.676 7.484 12.052 1.00 84.69 96 TYR A C 1
ATOM 766 O O . TYR A 1 96 ? -15.092 8.563 12.457 1.00 84.69 96 TYR A O 1
ATOM 774 N N . ILE A 1 97 ? -13.648 7.382 11.201 1.00 83.50 97 ILE A N 1
ATOM 775 C CA . ILE A 1 97 ? -12.931 8.512 10.582 1.00 83.50 97 ILE A CA 1
ATOM 776 C C . ILE A 1 97 ? -13.007 8.472 9.047 1.00 83.50 97 ILE A C 1
ATOM 778 O O . ILE A 1 97 ? -12.243 9.145 8.367 1.00 83.50 97 ILE A O 1
ATOM 782 N N . GLY A 1 98 ? -13.906 7.663 8.476 1.00 86.56 98 GLY A N 1
ATOM 783 C CA . GLY A 1 98 ? -14.070 7.549 7.023 1.00 86.56 98 GLY A CA 1
ATOM 784 C C . GLY A 1 98 ? -12.836 7.034 6.270 1.00 86.56 98 GLY A C 1
ATOM 785 O O . GLY A 1 98 ? -12.737 7.249 5.063 1.00 86.56 98 GLY A O 1
ATOM 786 N N . THR A 1 99 ? -11.909 6.355 6.951 1.00 83.12 99 THR A N 1
ATOM 787 C CA . THR A 1 99 ? -10.623 5.927 6.383 1.00 83.12 99 THR A CA 1
ATOM 788 C C . THR A 1 99 ? -10.652 4.455 5.990 1.00 83.12 99 THR A C 1
ATOM 790 O O . THR A 1 99 ? -11.179 3.611 6.717 1.00 83.12 99 THR A O 1
ATOM 793 N N . THR A 1 100 ? -10.056 4.124 4.848 1.00 87.56 100 THR A N 1
ATOM 794 C CA . THR A 1 100 ? -9.777 2.740 4.439 1.00 87.56 100 THR A CA 1
ATOM 795 C C . THR A 1 100 ? -8.309 2.612 4.074 1.00 87.56 100 THR A C 1
ATOM 797 O O . THR A 1 100 ? -7.787 3.440 3.328 1.00 87.56 100 THR A O 1
ATOM 800 N N . ILE A 1 101 ? -7.655 1.587 4.612 1.00 88.44 101 ILE A N 1
ATOM 801 C CA . ILE A 1 101 ? -6.270 1.248 4.297 1.00 88.44 101 ILE A CA 1
ATOM 802 C C . ILE A 1 101 ? -6.263 -0.128 3.645 1.00 88.44 101 ILE A C 1
ATOM 804 O O . ILE A 1 101 ? -6.781 -1.084 4.217 1.00 88.44 101 ILE A O 1
ATOM 808 N N . VAL A 1 102 ? -5.686 -0.222 2.457 1.00 89.94 102 VAL A N 1
ATOM 809 C CA . VAL A 1 102 ? -5.480 -1.478 1.735 1.00 89.94 102 VAL A CA 1
ATOM 810 C C . VAL A 1 102 ? -4.026 -1.875 1.916 1.00 89.94 102 VAL A C 1
ATOM 812 O O . VAL A 1 102 ? -3.155 -1.032 1.728 1.00 89.94 102 VAL A O 1
ATOM 815 N N . VAL A 1 103 ? -3.752 -3.128 2.277 1.00 90.62 103 VAL A N 1
ATOM 816 C CA . VAL A 1 103 ? -2.393 -3.680 2.341 1.00 90.62 103 VAL A CA 1
ATOM 817 C C . VAL A 1 103 ? -2.347 -4.948 1.502 1.00 90.62 103 VAL A C 1
ATOM 819 O O . VAL A 1 103 ? -3.177 -5.845 1.674 1.00 90.62 103 VAL A O 1
ATOM 822 N N . ARG A 1 104 ? -1.386 -5.017 0.580 1.00 89.31 104 ARG A N 1
ATOM 823 C CA . ARG A 1 104 ? -1.199 -6.154 -0.322 1.00 89.31 104 ARG A CA 1
ATOM 824 C C . ARG A 1 104 ? 0.249 -6.604 -0.358 1.00 89.31 104 ARG A C 1
ATOM 826 O O . ARG A 1 104 ? 1.150 -5.771 -0.453 1.00 89.31 104 ARG A O 1
ATOM 833 N N . GLN A 1 105 ? 0.455 -7.913 -0.382 1.00 88.81 105 GLN A N 1
ATOM 834 C CA . GLN A 1 105 ? 1.741 -8.506 -0.714 1.00 88.81 105 GLN A CA 1
ATOM 835 C C . GLN A 1 105 ? 1.791 -8.845 -2.206 1.00 88.81 105 GLN A C 1
ATOM 837 O O . GLN A 1 105 ? 0.946 -9.572 -2.727 1.00 88.81 105 GLN A O 1
ATOM 842 N N . VAL A 1 106 ? 2.804 -8.323 -2.897 1.00 85.88 106 VAL A N 1
ATOM 843 C CA . VAL A 1 106 ? 3.050 -8.558 -4.322 1.00 85.88 106 VAL A CA 1
ATOM 844 C C . VAL A 1 106 ? 4.462 -9.096 -4.488 1.00 85.88 106 VAL A C 1
ATOM 846 O O . VAL A 1 106 ? 5.442 -8.365 -4.355 1.00 85.88 106 VAL A O 1
ATOM 849 N N . GLY A 1 107 ? 4.576 -10.397 -4.760 1.00 84.19 107 GLY A N 1
ATOM 850 C CA . GLY A 1 107 ? 5.869 -11.076 -4.730 1.00 84.19 107 GLY A CA 1
ATOM 851 C C . GLY A 1 107 ? 6.483 -10.972 -3.334 1.00 84.19 107 GLY A C 1
ATOM 852 O O . GLY A 1 107 ? 5.916 -11.478 -2.369 1.00 84.19 107 GLY A O 1
ATOM 853 N N . ARG A 1 108 ? 7.624 -10.284 -3.233 1.00 78.38 108 ARG A N 1
ATOM 854 C CA . ARG A 1 108 ? 8.377 -10.083 -1.983 1.00 78.38 108 ARG A CA 1
ATOM 855 C C . ARG A 1 108 ? 8.216 -8.676 -1.405 1.00 78.38 108 ARG A C 1
ATOM 857 O O . ARG A 1 108 ? 9.078 -8.216 -0.664 1.00 78.38 108 ARG A O 1
ATOM 864 N N . TYR A 1 109 ? 7.174 -7.962 -1.819 1.00 76.75 109 TYR A N 1
ATOM 865 C CA . TYR A 1 109 ? 7.000 -6.552 -1.500 1.00 76.75 109 TYR A CA 1
ATOM 866 C C . TYR A 1 109 ? 5.650 -6.313 -0.849 1.00 76.75 109 TYR A C 1
ATOM 868 O O . TYR A 1 109 ? 4.622 -6.762 -1.361 1.00 76.75 109 TYR A O 1
ATOM 876 N N . LEU A 1 110 ? 5.649 -5.550 0.241 1.00 81.69 110 LEU A N 1
ATOM 877 C CA . LEU A 1 110 ? 4.430 -4.968 0.775 1.00 81.69 110 LEU A CA 1
ATOM 878 C C . LEU A 1 110 ? 4.088 -3.685 0.016 1.00 81.69 110 LEU A C 1
ATOM 880 O O . LEU A 1 110 ? 4.937 -2.840 -0.266 1.00 81.69 110 LEU A O 1
ATOM 884 N N . THR A 1 111 ? 2.811 -3.539 -0.298 1.00 78.25 111 THR A N 1
ATOM 885 C CA . THR A 1 111 ? 2.217 -2.350 -0.905 1.00 78.25 111 THR A CA 1
ATOM 886 C C . THR A 1 111 ? 1.028 -1.928 -0.060 1.00 78.25 111 THR A C 1
ATOM 888 O O . THR A 1 111 ? 0.371 -2.769 0.557 1.00 78.25 111 THR A O 1
ATOM 891 N N . PHE A 1 112 ? 0.751 -0.631 -0.007 1.00 83.06 112 PHE A N 1
ATOM 892 C CA . PHE A 1 112 ? -0.408 -0.126 0.712 1.00 83.06 112 PHE A CA 1
ATOM 893 C C . PHE A 1 112 ? -0.988 1.108 0.023 1.00 83.06 112 PHE A C 1
ATOM 895 O O . PHE A 1 112 ? -0.283 1.837 -0.677 1.00 83.06 112 PHE A O 1
ATOM 902 N N . ALA A 1 113 ? -2.277 1.333 0.240 1.00 79.44 113 ALA A N 1
ATOM 903 C CA . ALA A 1 113 ? -3.004 2.503 -0.226 1.00 79.44 113 ALA A CA 1
ATOM 904 C C . ALA A 1 113 ? -3.894 3.031 0.900 1.00 79.44 113 ALA A C 1
ATOM 906 O O . ALA A 1 113 ? -4.447 2.254 1.681 1.00 79.44 113 ALA A O 1
ATOM 907 N N . VAL A 1 114 ? -4.033 4.355 0.991 1.00 81.75 114 VAL A N 1
ATOM 908 C CA . VAL A 1 114 ? -4.832 5.010 2.033 1.00 81.75 114 VAL A CA 1
ATOM 909 C C . VAL A 1 114 ? -5.839 5.949 1.389 1.00 81.75 114 VAL A C 1
ATOM 911 O O . VAL A 1 114 ? -5.485 6.908 0.701 1.00 81.75 114 VAL A O 1
ATOM 914 N N . ARG A 1 115 ? -7.116 5.703 1.676 1.00 80.88 115 ARG A N 1
ATOM 915 C CA . ARG A 1 115 ? -8.221 6.591 1.327 1.00 80.88 115 ARG A CA 1
ATOM 916 C C . ARG A 1 115 ? -8.740 7.248 2.597 1.00 80.88 115 ARG A C 1
ATOM 918 O O . ARG A 1 115 ? -9.235 6.552 3.482 1.00 80.88 115 ARG A O 1
ATOM 925 N N . MET A 1 116 ? -8.655 8.575 2.663 1.00 79.50 116 MET A N 1
ATOM 926 C CA . MET A 1 116 ? -9.051 9.365 3.831 1.00 79.50 116 MET A CA 1
ATOM 927 C C . MET A 1 116 ? -9.813 10.643 3.411 1.00 79.50 116 MET A C 1
ATOM 929 O O . MET A 1 116 ? -9.487 11.229 2.364 1.00 79.50 116 MET A O 1
ATOM 933 N N 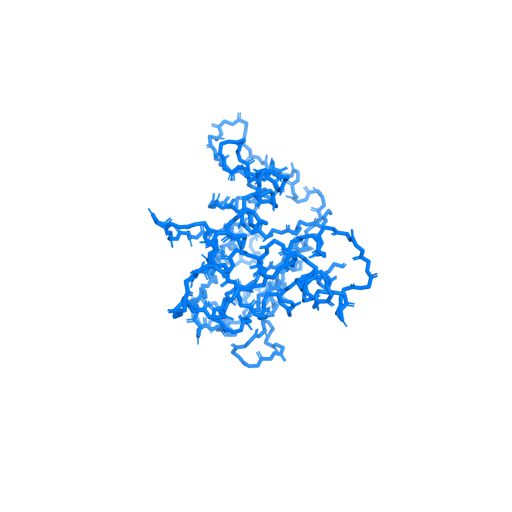. PRO A 1 117 ? -10.829 11.084 4.183 1.00 78.94 117 PRO A N 1
ATOM 934 C CA . PRO A 1 117 ? -11.504 12.364 3.968 1.00 78.94 117 PRO A CA 1
ATOM 935 C C . PRO A 1 117 ? -10.552 13.540 4.193 1.00 78.94 117 PRO A C 1
ATOM 937 O O . PRO A 1 117 ? -9.665 13.472 5.041 1.00 78.94 117 PRO A O 1
ATOM 940 N N . GLU A 1 118 ? -10.732 14.623 3.440 1.00 75.62 118 GLU A N 1
ATOM 941 C CA . GLU A 1 118 ? -9.848 15.792 3.515 1.00 75.62 118 GLU A CA 1
ATOM 942 C C . GLU A 1 118 ? -9.918 16.482 4.886 1.00 75.62 118 GLU A C 1
ATOM 944 O O . GLU A 1 118 ? -8.910 16.952 5.404 1.00 75.62 118 GLU A O 1
ATOM 949 N N . GLU A 1 119 ? -11.079 16.461 5.530 1.00 73.31 119 GLU A N 1
ATOM 950 C CA . GLU A 1 119 ? -11.299 17.064 6.842 1.00 73.31 119 GLU A CA 1
ATOM 951 C C . GLU A 1 119 ? -10.470 16.370 7.931 1.00 73.31 119 GLU A C 1
ATOM 953 O O . GLU A 1 119 ? -9.941 17.031 8.818 1.00 73.31 119 GLU A O 1
ATOM 958 N N . VAL A 1 120 ? -10.310 15.045 7.835 1.00 72.31 120 VAL A N 1
ATOM 959 C CA . VAL A 1 120 ? -9.502 14.231 8.766 1.00 72.31 120 VAL A CA 1
ATOM 960 C C . VAL A 1 120 ? -8.007 14.425 8.514 1.00 72.31 120 VAL A C 1
ATOM 962 O O . VAL A 1 120 ? -7.188 14.395 9.431 1.00 72.31 120 VAL A O 1
ATOM 965 N N . VAL A 1 121 ? -7.651 14.634 7.251 1.00 69.69 121 VAL A N 1
ATOM 966 C CA . VAL A 1 121 ? -6.284 14.897 6.805 1.00 69.69 121 VAL A CA 1
ATOM 967 C C . VAL A 1 121 ? -5.826 16.277 7.270 1.00 69.69 121 VAL A C 1
ATOM 969 O O . VAL A 1 121 ? -4.687 16.412 7.695 1.00 69.69 121 VAL A O 1
ATOM 972 N N . ASN A 1 122 ? -6.708 17.277 7.221 1.00 67.00 122 ASN A N 1
ATOM 973 C CA . ASN A 1 122 ? -6.417 18.661 7.593 1.00 67.00 122 ASN A CA 1
ATOM 974 C C . ASN A 1 122 ? -6.622 18.939 9.090 1.00 67.00 122 ASN A C 1
ATOM 976 O O . ASN A 1 122 ? -6.161 19.965 9.581 1.00 67.00 122 ASN A O 1
ATOM 980 N N . SER A 1 123 ? -7.257 18.031 9.840 1.00 65.12 123 SER A N 1
ATOM 981 C CA . SER A 1 123 ? -7.412 18.135 11.297 1.00 65.12 123 SER A CA 1
ATOM 982 C C . SER A 1 123 ? -6.135 17.799 12.075 1.00 65.12 123 SER A C 1
ATOM 984 O O . SER A 1 123 ? -6.218 17.360 13.223 1.00 65.12 123 SER A O 1
ATOM 986 N N . VAL A 1 124 ? -4.949 17.902 11.465 1.00 60.16 124 VAL A N 1
ATOM 987 C CA . VAL A 1 124 ? -3.680 17.731 12.185 1.00 60.16 124 VAL A CA 1
ATOM 988 C C . VAL A 1 124 ? -3.524 18.916 13.136 1.00 60.16 124 VAL A C 1
ATOM 990 O O . VAL A 1 124 ? -3.046 19.984 12.763 1.00 60.16 124 VAL A O 1
ATOM 993 N N . GLU A 1 125 ? -3.985 18.741 14.369 1.00 54.56 125 GLU A N 1
ATOM 994 C CA . GLU A 1 125 ? -3.553 19.572 15.483 1.00 54.56 125 GLU A CA 1
ATOM 995 C C . GLU A 1 125 ? -2.080 19.222 15.717 1.00 54.56 125 GLU A C 1
ATOM 997 O O . GLU A 1 125 ? -1.780 18.112 16.141 1.00 54.56 125 GLU A O 1
ATOM 1002 N N . ASP A 1 126 ? -1.162 20.072 15.252 1.00 53.50 126 ASP A N 1
ATOM 1003 C CA . ASP A 1 126 ? -0.104 20.632 16.101 1.00 53.50 126 ASP A CA 1
ATOM 1004 C C . ASP A 1 126 ? 0.825 21.545 15.295 1.00 53.50 126 ASP A C 1
ATOM 1006 O O . ASP A 1 126 ? 1.586 21.131 14.421 1.00 53.50 126 ASP A O 1
ATOM 1010 N N . GLN A 1 127 ? 0.755 22.822 15.660 1.00 47.69 127 GLN A N 1
ATOM 1011 C CA . GLN A 1 127 ? 1.475 23.968 15.112 1.00 47.69 127 GLN A CA 1
ATOM 1012 C C . GLN A 1 127 ? 2.989 23.970 15.423 1.00 47.69 127 GLN A C 1
ATOM 1014 O O . GLN A 1 127 ? 3.640 24.961 15.115 1.00 47.69 127 GLN A O 1
ATOM 1019 N N . ASP A 1 128 ? 3.558 22.893 15.989 1.00 46.84 128 ASP A N 1
ATOM 1020 C CA . ASP A 1 128 ? 4.929 22.898 16.541 1.00 46.84 128 ASP A CA 1
ATOM 1021 C C . ASP A 1 128 ? 5.716 21.565 16.450 1.00 46.84 128 ASP A C 1
ATOM 1023 O O . ASP A 1 128 ? 6.836 21.476 16.960 1.00 46.84 128 ASP A O 1
ATOM 1027 N N . SER A 1 129 ? 5.205 20.515 15.794 1.00 52.56 129 SER A N 1
ATOM 1028 C CA . SER A 1 129 ? 5.964 19.258 15.650 1.00 52.56 129 SER A CA 1
ATOM 1029 C C . SER A 1 129 ? 6.842 19.271 14.391 1.00 52.56 129 SER A C 1
ATOM 1031 O O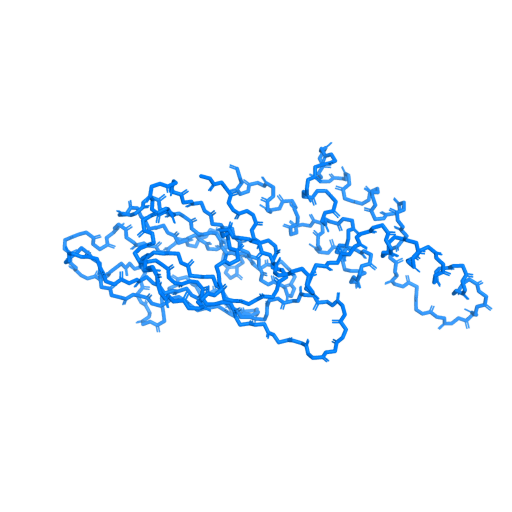 . SER A 1 129 ? 6.362 19.451 13.275 1.00 52.56 129 SER A O 1
ATOM 1033 N N . GLN A 1 130 ? 8.150 19.033 14.545 1.00 51.84 130 GLN A N 1
ATOM 1034 C CA . GLN A 1 130 ? 9.101 18.794 13.441 1.00 51.84 130 GLN A CA 1
ATOM 1035 C C . GLN A 1 130 ? 8.864 17.437 12.737 1.00 51.84 130 GLN A C 1
ATOM 1037 O O . GLN A 1 130 ? 9.796 16.836 12.197 1.00 51.84 130 GLN A O 1
ATOM 1042 N N . ASP A 1 131 ? 7.638 16.921 12.776 1.00 58.69 131 ASP A N 1
ATOM 1043 C CA . ASP A 1 131 ? 7.303 15.600 12.269 1.00 58.69 131 ASP A CA 1
ATOM 1044 C C . ASP A 1 131 ? 7.142 15.647 10.743 1.00 58.69 131 ASP A C 1
ATOM 1046 O O . ASP A 1 131 ? 6.588 16.583 10.167 1.00 58.69 131 ASP A O 1
ATOM 1050 N N . LEU A 1 132 ? 7.686 14.641 10.054 1.00 62.44 132 LEU A N 1
ATOM 1051 C CA . LEU A 1 132 ? 7.649 14.550 8.596 1.00 62.44 132 LEU A CA 1
ATOM 1052 C C . LEU A 1 132 ? 6.343 13.877 8.150 1.00 62.44 132 LEU A C 1
ATOM 1054 O O . LEU A 1 132 ? 6.126 12.694 8.401 1.00 62.44 132 LEU A O 1
ATOM 1058 N N . TYR A 1 133 ? 5.479 14.624 7.459 1.00 65.81 133 TYR A N 1
ATOM 1059 C CA . TYR A 1 133 ? 4.186 14.141 6.959 1.00 65.81 133 TYR A CA 1
ATOM 1060 C C . TYR A 1 133 ? 4.241 13.856 5.449 1.00 65.81 133 TYR A C 1
ATOM 1062 O O . TYR A 1 133 ? 3.837 14.687 4.635 1.00 65.81 133 TYR A O 1
ATOM 1070 N N . LEU A 1 134 ? 4.719 12.681 5.033 1.00 69.69 134 LEU A N 1
ATOM 1071 C CA . LEU A 1 134 ? 4.932 12.389 3.603 1.00 69.69 134 LEU A CA 1
ATOM 1072 C C . LEU A 1 134 ? 3.649 12.311 2.767 1.00 69.69 134 LEU A C 1
ATOM 1074 O O . LEU A 1 134 ? 3.669 12.711 1.607 1.00 69.69 134 LEU A O 1
ATOM 1078 N N . CYS A 1 135 ? 2.535 11.825 3.329 1.00 68.25 135 CYS A N 1
ATOM 1079 C CA . CYS A 1 135 ? 1.242 11.878 2.633 1.00 68.25 135 CYS A CA 1
ATOM 1080 C C . CYS A 1 135 ? 0.857 13.315 2.300 1.00 68.25 135 CYS A C 1
ATOM 1082 O O . CYS A 1 135 ? 0.378 13.576 1.207 1.00 68.25 135 CYS A O 1
ATOM 1084 N N . LEU A 1 136 ? 1.104 14.247 3.217 1.00 67.44 136 LEU A N 1
ATOM 1085 C CA . LEU A 1 136 ? 0.705 15.641 3.060 1.00 67.44 136 LEU A CA 1
ATOM 1086 C C . LEU A 1 136 ? 1.670 16.431 2.176 1.00 67.44 136 LEU A C 1
ATOM 1088 O O . LEU A 1 136 ? 1.243 17.191 1.312 1.00 67.44 136 LEU A O 1
ATOM 1092 N N . HIS A 1 137 ? 2.973 16.270 2.402 1.00 72.50 137 HIS A N 1
ATOM 1093 C CA . HIS A 1 137 ? 3.998 17.156 1.845 1.00 72.50 137 HIS A CA 1
ATOM 1094 C C . HIS A 1 137 ? 4.890 16.485 0.795 1.00 72.50 137 HIS A C 1
ATOM 1096 O O . HIS A 1 137 ? 5.698 17.149 0.138 1.00 72.50 137 HIS A O 1
ATOM 1102 N N . GLY A 1 138 ? 4.730 15.175 0.603 1.00 65.25 138 GLY A N 1
ATOM 1103 C CA . GLY A 1 138 ? 5.618 14.368 -0.218 1.00 65.25 138 GLY A CA 1
ATOM 1104 C C . GLY A 1 138 ? 7.020 14.256 0.376 1.00 65.25 138 GLY A C 1
ATOM 1105 O O . GLY A 1 138 ? 7.313 14.699 1.486 1.00 65.25 138 GLY A O 1
ATOM 1106 N N . CYS A 1 139 ? 7.917 13.659 -0.399 1.00 66.12 139 CYS A N 1
ATOM 1107 C CA . CYS A 1 139 ? 9.298 13.447 0.013 1.00 66.12 139 CYS A CA 1
ATOM 1108 C C . CYS A 1 139 ? 10.088 14.774 0.031 1.00 66.12 139 CYS A C 1
ATOM 1110 O O . CYS A 1 139 ? 9.932 15.590 -0.894 1.00 66.12 139 CYS A O 1
ATOM 1112 N N . PRO A 1 140 ? 10.986 14.980 1.012 1.00 69.69 140 PRO A N 1
ATOM 1113 C CA . PRO A 1 140 ? 11.999 16.035 0.999 1.00 69.69 140 PRO A CA 1
ATOM 1114 C C . PRO A 1 140 ? 12.797 16.086 -0.311 1.00 69.69 140 PRO A C 1
ATOM 1116 O O . PRO A 1 140 ? 13.068 15.056 -0.927 1.00 69.69 140 PRO A O 1
ATOM 1119 N N . ALA A 1 141 ? 13.210 17.282 -0.744 1.00 71.81 141 ALA A N 1
ATOM 1120 C CA . ALA A 1 141 ? 13.856 17.488 -2.047 1.00 71.81 141 ALA A CA 1
ATOM 1121 C C . ALA A 1 141 ? 15.128 16.645 -2.258 1.00 71.81 141 ALA A C 1
ATOM 1123 O O . ALA A 1 141 ? 15.367 16.163 -3.361 1.00 71.81 141 ALA A O 1
ATOM 1124 N N . ASN A 1 142 ? 15.910 16.417 -1.201 1.00 70.19 142 ASN A N 1
ATOM 1125 C CA . ASN A 1 142 ? 17.122 15.592 -1.218 1.00 70.19 142 ASN A CA 1
ATOM 1126 C C . ASN A 1 142 ? 16.853 14.083 -1.356 1.00 70.19 142 ASN A C 1
ATOM 1128 O O . ASN A 1 142 ? 17.784 13.326 -1.610 1.00 70.19 142 ASN A O 1
ATOM 1132 N N . GLN A 1 143 ? 15.606 13.647 -1.180 1.00 68.25 143 GLN A N 1
ATOM 1133 C CA . GLN A 1 143 ? 15.179 12.255 -1.337 1.00 68.25 143 GLN A CA 1
ATOM 1134 C C . GLN A 1 143 ? 14.397 12.029 -2.640 1.00 68.25 143 GLN A C 1
ATOM 1136 O O . GLN A 1 143 ? 14.001 10.903 -2.935 1.00 68.25 143 GLN A O 1
ATOM 1141 N N . ARG A 1 144 ? 14.169 13.083 -3.438 1.00 69.06 144 ARG A N 1
ATOM 1142 C CA . ARG A 1 144 ? 13.488 12.976 -4.734 1.00 69.06 144 ARG A CA 1
ATOM 1143 C C . ARG A 1 144 ? 14.459 12.485 -5.801 1.00 69.06 144 ARG A C 1
ATOM 1145 O O . ARG A 1 144 ? 15.566 12.999 -5.937 1.00 69.06 144 ARG A O 1
ATOM 1152 N N . ILE A 1 145 ? 14.012 11.525 -6.604 1.00 65.75 145 ILE A N 1
ATOM 1153 C CA . ILE A 1 145 ? 14.766 11.021 -7.753 1.00 65.75 145 ILE A CA 1
ATOM 1154 C C . ILE A 1 145 ? 14.335 11.784 -9.006 1.00 65.75 145 ILE A C 1
ATOM 1156 O O . ILE A 1 145 ? 13.154 11.810 -9.350 1.00 65.75 145 ILE A O 1
ATOM 1160 N N . ASP A 1 146 ? 15.294 12.377 -9.723 1.00 71.06 146 ASP A N 1
ATOM 1161 C CA . ASP A 1 146 ? 15.027 12.942 -11.046 1.00 71.06 146 ASP A CA 1
ATOM 1162 C C . ASP A 1 146 ? 14.932 11.825 -12.094 1.00 71.06 146 ASP A C 1
ATOM 1164 O O . ASP A 1 146 ? 15.934 11.260 -12.552 1.00 71.06 146 ASP A O 1
ATOM 1168 N N . PHE A 1 147 ? 13.696 11.542 -12.501 1.00 68.88 147 PHE A N 1
ATOM 1169 C CA . PHE A 1 147 ? 13.376 10.523 -13.490 1.00 68.88 147 PHE A CA 1
ATOM 1170 C C . PHE A 1 147 ? 14.062 10.756 -14.845 1.00 68.88 147 PHE A C 1
ATOM 1172 O O . PHE A 1 147 ? 14.438 9.790 -15.515 1.00 68.88 147 PHE A O 1
ATOM 1179 N N . ARG A 1 148 ? 14.286 12.012 -15.264 1.00 71.38 148 ARG A N 1
ATOM 1180 C CA . ARG A 1 148 ? 14.976 12.297 -16.536 1.00 71.38 148 ARG A CA 1
ATOM 1181 C C . ARG A 1 148 ? 16.432 11.871 -16.469 1.00 71.38 148 ARG A C 1
ATOM 1183 O O . ARG A 1 148 ? 16.896 11.170 -17.368 1.00 71.38 148 ARG A O 1
ATOM 1190 N N . THR A 1 149 ? 17.122 12.252 -15.400 1.00 71.06 149 THR A N 1
ATOM 1191 C CA . THR A 1 149 ? 18.517 11.865 -15.167 1.00 71.06 149 THR A CA 1
ATOM 1192 C C . THR A 1 149 ? 18.653 10.348 -15.024 1.00 71.06 149 THR A C 1
ATOM 1194 O O . THR A 1 149 ? 19.564 9.750 -15.598 1.00 71.06 149 THR A O 1
ATOM 1197 N N . PHE A 1 150 ? 17.714 9.696 -14.332 1.00 68.38 150 PHE A N 1
ATOM 1198 C CA . PHE A 1 150 ? 17.693 8.239 -14.209 1.00 68.38 150 PHE A CA 1
ATOM 1199 C C . PHE A 1 150 ? 17.511 7.541 -15.564 1.00 68.38 150 PHE A C 1
ATOM 1201 O O . PHE A 1 150 ? 18.256 6.618 -15.887 1.00 68.38 150 PHE A O 1
ATOM 1208 N N . ARG A 1 151 ? 16.588 8.025 -16.405 1.00 69.88 151 ARG A N 1
ATOM 1209 C CA . ARG A 1 151 ? 16.357 7.485 -17.753 1.00 69.88 151 ARG A CA 1
ATOM 1210 C C . ARG A 1 151 ? 17.603 7.577 -18.638 1.00 69.88 151 ARG A C 1
ATOM 1212 O O . ARG A 1 151 ? 17.922 6.618 -19.340 1.00 69.88 151 ARG A O 1
ATOM 1219 N N . VAL A 1 152 ? 18.320 8.702 -18.594 1.00 72.00 152 VAL A N 1
ATOM 1220 C CA . VAL A 1 152 ? 19.582 8.870 -19.339 1.00 72.00 152 VAL A 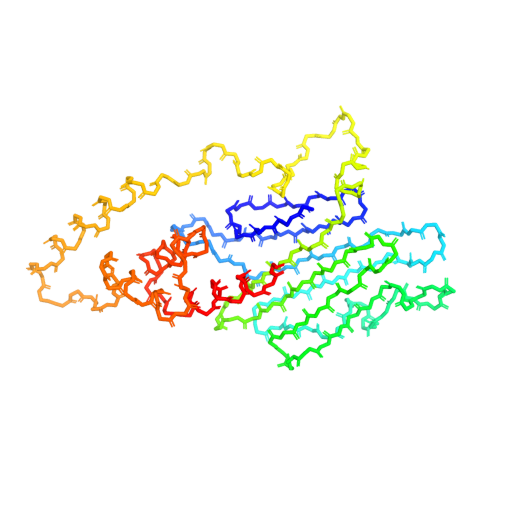CA 1
ATOM 1221 C C . VAL A 1 152 ? 20.620 7.850 -18.860 1.00 72.00 152 VAL A C 1
ATOM 1223 O O . VAL A 1 152 ? 21.146 7.091 -19.667 1.00 72.00 152 VAL A O 1
ATOM 1226 N N . ARG A 1 153 ? 20.809 7.701 -17.546 1.00 68.19 153 ARG A N 1
ATOM 1227 C CA . ARG A 1 153 ? 21.753 6.716 -16.987 1.00 68.19 153 ARG A CA 1
ATOM 1228 C C . ARG A 1 153 ? 21.384 5.266 -17.307 1.00 68.19 153 ARG A C 1
ATOM 1230 O O . ARG A 1 153 ? 22.267 4.464 -17.609 1.00 68.19 153 ARG A O 1
ATOM 1237 N N . ALA A 1 154 ? 20.098 4.917 -17.269 1.00 64.56 154 ALA A N 1
ATOM 1238 C CA . ALA A 1 154 ? 19.614 3.580 -17.618 1.00 64.56 154 ALA A CA 1
ATOM 1239 C C . ALA A 1 154 ? 19.858 3.249 -19.102 1.00 64.56 154 ALA A C 1
ATOM 1241 O O . ALA A 1 154 ? 20.171 2.112 -19.444 1.00 64.56 154 ALA A O 1
ATOM 1242 N N . THR A 1 155 ? 19.769 4.244 -19.989 1.00 64.62 155 THR A N 1
ATOM 1243 C CA . THR A 1 155 ? 20.094 4.057 -21.413 1.00 64.62 155 THR A CA 1
ATOM 1244 C C . THR A 1 155 ? 21.605 3.974 -21.666 1.00 64.62 155 THR A C 1
ATOM 1246 O O . THR A 1 155 ? 22.038 3.103 -22.416 1.00 64.62 155 THR A O 1
ATOM 1249 N N . GLU A 1 156 ? 22.430 4.783 -20.996 1.00 63.19 156 GLU A N 1
ATOM 1250 C CA . GLU A 1 156 ? 23.900 4.756 -21.121 1.00 63.19 156 GLU A CA 1
ATOM 1251 C C . GLU A 1 156 ? 24.533 3.463 -20.575 1.00 63.19 156 GLU A C 1
ATOM 1253 O O . GLU A 1 156 ? 25.386 2.850 -21.223 1.00 63.19 156 GLU A O 1
ATOM 1258 N N . SER A 1 157 ? 24.083 2.992 -19.409 1.00 59.53 157 SER A N 1
ATOM 1259 C CA . SER A 1 157 ? 24.554 1.737 -18.795 1.00 59.53 157 SER A CA 1
ATOM 1260 C C . SER A 1 157 ? 24.241 0.497 -19.644 1.00 59.53 157 SER A C 1
ATOM 1262 O O . SER A 1 157 ? 25.010 -0.469 -19.647 1.00 59.53 157 SER A O 1
ATOM 1264 N N . GLN A 1 158 ? 23.175 0.540 -20.445 1.00 59.81 158 GLN A N 1
ATOM 1265 C CA . GLN A 1 158 ? 22.854 -0.497 -21.428 1.00 59.81 158 GLN A CA 1
ATOM 1266 C C . GLN A 1 158 ? 23.763 -0.468 -22.661 1.00 59.81 158 GLN A C 1
ATOM 1268 O O . GLN A 1 158 ? 24.077 -1.528 -23.206 1.00 59.81 158 GLN A O 1
ATOM 1273 N N . VAL A 1 159 ? 24.231 0.710 -23.088 1.00 57.19 159 VAL A N 1
ATOM 1274 C CA . VAL A 1 159 ? 25.195 0.834 -24.196 1.00 57.19 159 VAL A CA 1
ATOM 1275 C C . VAL A 1 159 ? 26.555 0.251 -23.797 1.00 57.19 159 VAL A C 1
ATOM 1277 O O . VAL A 1 159 ? 27.163 -0.469 -24.584 1.00 57.19 159 VAL A O 1
ATOM 1280 N N . LEU A 1 160 ? 26.991 0.468 -22.552 1.00 53.22 160 LEU A N 1
ATOM 1281 C CA . LEU A 1 160 ? 28.249 -0.075 -22.022 1.00 53.22 160 LEU A CA 1
ATOM 1282 C C . LEU A 1 160 ? 28.187 -1.590 -21.741 1.00 53.22 160 LEU A C 1
ATOM 1284 O O . LEU A 1 160 ? 29.185 -2.293 -21.898 1.00 53.22 160 LEU A O 1
ATOM 1288 N N . SER A 1 161 ? 27.013 -2.115 -21.375 1.00 52.84 161 SER A N 1
ATOM 1289 C CA . SER A 1 161 ? 26.815 -3.545 -21.074 1.00 52.84 161 SER A CA 1
ATOM 1290 C C . SER A 1 161 ? 26.717 -4.434 -22.323 1.00 52.84 161 SER A C 1
ATOM 1292 O O . SER A 1 161 ? 26.957 -5.636 -22.240 1.00 52.84 161 SER A O 1
ATOM 1294 N N . ARG A 1 162 ? 26.439 -3.862 -23.504 1.00 52.62 162 ARG A N 1
ATOM 1295 C CA . ARG A 1 162 ? 26.405 -4.582 -24.796 1.00 52.62 162 ARG A CA 1
ATOM 1296 C C . ARG A 1 162 ? 27.780 -5.043 -25.308 1.00 52.62 162 ARG A C 1
ATOM 1298 O O . ARG A 1 162 ? 27.830 -5.752 -26.306 1.00 52.62 162 ARG A O 1
ATOM 1305 N N . GLY A 1 163 ? 28.877 -4.671 -24.640 1.00 46.41 163 GLY A N 1
ATOM 1306 C CA . GLY A 1 163 ? 30.249 -5.032 -25.024 1.00 46.41 163 GLY A CA 1
ATOM 1307 C C . GLY A 1 163 ? 30.909 -6.159 -24.215 1.00 46.41 163 GLY A C 1
ATOM 1308 O O . GLY A 1 163 ? 32.048 -6.511 -24.514 1.00 46.41 163 GLY A O 1
ATOM 1309 N N . ARG A 1 164 ? 30.251 -6.730 -23.191 1.00 44.75 164 ARG A N 1
ATOM 1310 C CA . ARG A 1 164 ? 30.822 -7.803 -22.348 1.00 44.75 164 ARG A CA 1
ATOM 1311 C C . ARG A 1 164 ? 29.998 -9.096 -22.452 1.00 44.75 164 ARG A C 1
ATOM 1313 O O . ARG A 1 164 ? 28.860 -9.110 -21.984 1.00 44.75 164 ARG A O 1
ATOM 1320 N N . PRO A 1 165 ? 30.549 -10.201 -22.993 1.00 39.16 165 PRO A N 1
ATOM 1321 C CA . PRO A 1 165 ? 29.898 -11.504 -22.919 1.00 39.16 165 PRO A CA 1
ATOM 1322 C C . PRO A 1 165 ? 29.913 -11.967 -21.455 1.00 39.16 165 PRO A C 1
ATOM 1324 O O . PRO A 1 165 ? 30.986 -12.168 -20.892 1.00 39.16 165 PRO A O 1
ATOM 1327 N N . GLY A 1 166 ? 28.738 -12.094 -20.829 1.00 44.47 166 GLY A N 1
ATOM 1328 C CA . GLY A 1 166 ? 28.592 -12.647 -19.473 1.00 44.47 166 GLY A CA 1
ATOM 1329 C C . GLY A 1 166 ? 28.026 -11.714 -18.392 1.00 44.47 166 GLY A C 1
ATOM 1330 O O . GLY A 1 166 ? 28.005 -12.110 -17.231 1.00 44.47 166 GLY A O 1
ATOM 1331 N N . ALA A 1 167 ? 27.554 -10.505 -18.722 1.00 41.94 167 ALA A N 1
ATOM 1332 C CA . ALA A 1 167 ? 26.777 -9.697 -17.771 1.00 41.94 167 ALA A CA 1
ATOM 1333 C C . ALA A 1 167 ? 25.330 -10.236 -17.654 1.00 41.94 167 ALA A C 1
ATOM 1335 O O . ALA A 1 167 ? 24.768 -10.655 -18.670 1.00 41.94 167 ALA A O 1
ATOM 1336 N N . PRO A 1 168 ? 24.714 -10.254 -16.455 1.00 42.12 168 PRO A N 1
ATOM 1337 C CA . PRO A 1 168 ? 23.393 -10.847 -16.260 1.00 42.12 168 PRO A CA 1
ATOM 1338 C C . PRO A 1 168 ? 22.333 -10.137 -17.118 1.00 42.12 168 PRO A C 1
ATOM 1340 O O . PRO A 1 168 ? 22.201 -8.916 -17.093 1.00 42.12 168 PRO A O 1
ATOM 1343 N N . ILE A 1 169 ? 21.564 -10.931 -17.865 1.00 49.72 169 ILE A N 1
ATOM 1344 C CA . ILE A 1 169 ? 20.562 -10.540 -18.878 1.00 49.72 169 ILE A CA 1
ATOM 1345 C C . ILE A 1 169 ? 19.238 -10.068 -18.221 1.00 49.72 169 ILE A C 1
ATOM 1347 O O . ILE A 1 169 ? 18.170 -10.118 -18.816 1.00 49.72 169 ILE A O 1
ATOM 1351 N N . ASN A 1 170 ? 19.268 -9.593 -16.975 1.00 54.00 170 ASN A N 1
ATOM 1352 C CA . ASN A 1 170 ? 18.055 -9.414 -16.164 1.00 54.00 170 ASN A CA 1
ATOM 1353 C C . ASN A 1 170 ? 17.728 -7.935 -15.905 1.00 54.00 170 ASN A C 1
ATOM 1355 O O . ASN A 1 170 ? 17.467 -7.546 -14.772 1.00 54.00 170 ASN A O 1
ATOM 1359 N N . GLY A 1 171 ? 17.773 -7.092 -16.940 1.00 67.69 171 GLY A N 1
ATOM 1360 C CA . GLY A 1 171 ? 17.424 -5.672 -16.826 1.00 67.69 171 GLY A CA 1
ATOM 1361 C C . GLY A 1 171 ? 16.458 -5.227 -17.919 1.00 67.69 171 GLY A C 1
ATOM 1362 O O . GLY A 1 171 ? 16.664 -5.532 -19.094 1.00 67.69 171 GLY A O 1
ATOM 1363 N N . PHE A 1 172 ? 15.411 -4.482 -17.555 1.00 77.06 172 PHE A N 1
ATOM 1364 C CA . PHE A 1 172 ? 14.504 -3.884 -18.535 1.00 77.06 172 PHE A CA 1
ATOM 1365 C C . PHE A 1 172 ? 15.176 -2.711 -19.267 1.00 77.06 172 PHE A C 1
ATOM 1367 O O . PHE A 1 172 ? 15.897 -1.910 -18.681 1.00 77.06 172 PHE A O 1
ATOM 1374 N N . THR A 1 173 ? 14.918 -2.571 -20.568 1.00 85.44 173 THR A N 1
ATOM 1375 C CA . THR A 1 173 ? 15.146 -1.319 -21.315 1.00 85.44 173 THR A CA 1
ATOM 1376 C C . THR A 1 173 ? 13.980 -0.365 -21.085 1.00 85.44 173 THR A C 1
ATOM 1378 O O . THR A 1 173 ? 12.887 -0.809 -20.745 1.00 85.44 173 THR A O 1
ATOM 1381 N N . TYR A 1 174 ? 14.163 0.937 -21.327 1.00 84.94 174 TYR A N 1
ATOM 1382 C CA . TYR A 1 174 ? 13.055 1.898 -21.214 1.00 84.94 174 TYR A CA 1
ATOM 1383 C C . TYR A 1 174 ? 11.855 1.491 -22.084 1.00 84.94 174 TYR A C 1
ATOM 1385 O O . TYR A 1 174 ? 10.722 1.474 -21.615 1.00 84.94 174 TYR A O 1
ATOM 1393 N N . GLN A 1 175 ? 12.111 1.071 -23.327 1.00 88.44 175 GLN A N 1
ATOM 1394 C CA . GLN A 1 175 ? 11.061 0.636 -24.251 1.00 88.44 175 GLN A CA 1
ATOM 1395 C C . GLN A 1 175 ? 10.378 -0.658 -23.793 1.00 88.44 175 GLN A C 1
ATOM 1397 O O . GLN A 1 175 ? 9.152 -0.743 -23.829 1.00 88.44 175 GLN A O 1
ATOM 1402 N N . SER A 1 176 ? 11.144 -1.652 -23.331 1.00 89.94 176 SER A N 1
ATOM 1403 C CA . SER A 1 176 ? 10.568 -2.913 -22.851 1.00 89.94 176 SER A CA 1
ATOM 1404 C C . SER A 1 176 ? 9.826 -2.746 -21.523 1.00 89.94 176 SER A C 1
ATOM 1406 O O . SER A 1 176 ? 8.784 -3.368 -21.347 1.00 89.94 176 SER A O 1
ATOM 1408 N N . ALA A 1 177 ? 10.299 -1.879 -20.622 1.00 88.88 177 ALA A N 1
ATOM 1409 C CA . ALA A 1 177 ? 9.590 -1.513 -19.396 1.00 88.88 177 ALA A CA 1
ATOM 1410 C C . ALA A 1 177 ? 8.257 -0.826 -19.717 1.00 88.88 177 ALA A C 1
ATOM 1412 O O . ALA A 1 177 ? 7.219 -1.236 -19.207 1.00 88.88 177 ALA A O 1
ATOM 1413 N N . MET A 1 178 ? 8.259 0.162 -20.622 1.00 91.31 178 MET A N 1
ATOM 1414 C CA . MET A 1 178 ? 7.030 0.814 -21.082 1.00 91.31 178 MET A CA 1
ATOM 1415 C C . MET A 1 178 ? 6.045 -0.185 -21.679 1.00 91.31 178 MET A C 1
ATOM 1417 O O . MET A 1 178 ? 4.887 -0.202 -21.274 1.00 91.31 178 MET A O 1
ATOM 1421 N N . ALA A 1 179 ? 6.493 -1.023 -22.618 1.00 93.19 179 ALA A N 1
ATOM 1422 C CA . ALA A 1 179 ? 5.640 -2.033 -23.236 1.00 93.19 179 ALA A CA 1
ATOM 1423 C C . ALA A 1 179 ? 5.023 -2.954 -22.178 1.00 93.19 179 ALA A C 1
ATOM 1425 O O . ALA A 1 179 ? 3.823 -3.209 -22.220 1.00 93.19 179 ALA A O 1
ATOM 1426 N N . LYS A 1 180 ? 5.820 -3.373 -21.187 1.00 93.62 180 LYS A N 1
ATOM 1427 C CA . LYS A 1 180 ? 5.351 -4.264 -20.131 1.00 93.62 180 LYS A CA 1
ATOM 1428 C C . LYS A 1 180 ? 4.332 -3.603 -19.205 1.00 93.62 180 LYS A C 1
ATOM 1430 O O . LYS A 1 180 ? 3.314 -4.210 -18.891 1.00 93.62 180 LYS A O 1
ATOM 1435 N N . CYS A 1 181 ? 4.558 -2.351 -18.818 1.00 91.12 181 CYS A N 1
ATOM 1436 C CA . CYS A 1 181 ? 3.608 -1.589 -18.009 1.00 91.12 181 CYS A CA 1
ATOM 1437 C C . CYS A 1 181 ? 2.290 -1.316 -18.758 1.00 91.12 181 CYS A C 1
ATOM 1439 O O . CYS A 1 181 ? 1.225 -1.367 -18.143 1.00 91.12 181 CYS A O 1
ATOM 1441 N N . LYS A 1 182 ? 2.333 -1.109 -20.085 1.00 94.88 182 LYS A N 1
ATOM 1442 C CA . LYS A 1 182 ? 1.136 -0.874 -20.919 1.00 94.88 182 LYS A CA 1
ATOM 1443 C C . LYS A 1 182 ? 0.187 -2.069 -20.988 1.00 94.88 182 LYS A C 1
ATOM 1445 O O . LYS A 1 182 ? -0.982 -1.885 -21.301 1.00 94.88 182 LYS A O 1
ATOM 1450 N N . GLU A 1 183 ? 0.658 -3.281 -20.697 1.00 93.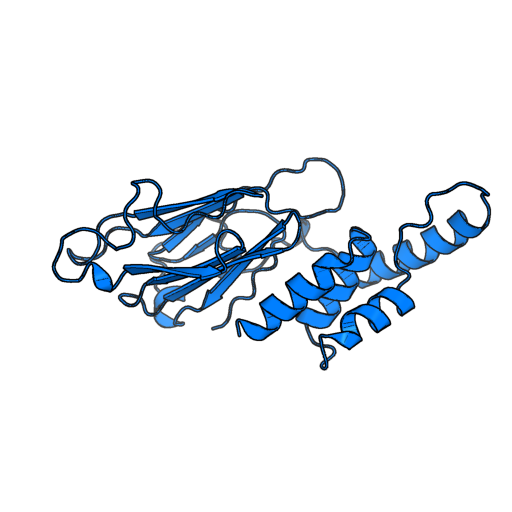94 183 GLU A N 1
ATOM 1451 C CA . GLU A 1 183 ? -0.200 -4.474 -20.689 1.00 93.94 183 GLU A CA 1
ATOM 1452 C C . GLU A 1 183 ? -1.287 -4.417 -19.603 1.00 93.94 183 GLU A C 1
ATOM 1454 O O . GLU A 1 183 ? -2.330 -5.050 -19.748 1.00 93.94 183 GLU A O 1
ATOM 1459 N N . ARG A 1 184 ? -1.039 -3.693 -18.502 1.00 88.44 184 ARG A N 1
ATOM 1460 C CA . ARG A 1 184 ? -1.949 -3.606 -17.346 1.00 88.44 184 ARG A CA 1
ATOM 1461 C C . ARG A 1 184 ? -2.434 -2.189 -17.059 1.00 88.44 184 ARG A C 1
ATOM 1463 O O . ARG A 1 184 ? -3.521 -2.033 -16.518 1.00 88.44 184 ARG A O 1
ATOM 1470 N N . LEU A 1 185 ? -1.646 -1.174 -17.409 1.00 89.94 185 LEU A N 1
ATOM 1471 C CA . LEU A 1 185 ? -1.959 0.232 -17.164 1.00 89.94 185 LEU A CA 1
ATOM 1472 C C . LEU A 1 185 ? -2.263 0.924 -18.501 1.00 89.94 185 LEU A C 1
ATOM 1474 O O . LEU A 1 185 ? -1.335 1.191 -19.269 1.00 89.94 185 LEU A O 1
ATOM 1478 N N . PRO A 1 186 ? -3.546 1.193 -18.811 1.00 83.56 186 PRO A N 1
ATOM 1479 C CA . PRO A 1 186 ? -3.947 1.724 -20.113 1.00 83.56 186 PRO A CA 1
ATOM 1480 C C . PRO A 1 186 ? -3.623 3.214 -20.287 1.00 83.56 186 PRO A C 1
ATOM 1482 O O . PRO A 1 186 ? -3.517 3.689 -21.418 1.00 83.56 186 PRO A O 1
ATOM 1485 N N . VAL A 1 187 ? -3.471 3.955 -19.186 1.00 89.06 187 VAL A N 1
ATOM 1486 C CA . VAL A 1 187 ? -3.183 5.394 -19.181 1.00 89.06 187 VAL A CA 1
ATOM 1487 C C . VAL A 1 187 ? -1.727 5.615 -18.783 1.00 89.06 187 VAL A C 1
ATOM 1489 O O . VAL A 1 187 ? -1.251 5.017 -17.825 1.00 89.06 187 VAL A O 1
ATOM 1492 N N . GLU A 1 188 ? -1.014 6.496 -19.489 1.00 87.50 188 GLU A N 1
ATOM 1493 C CA . GLU A 1 188 ? 0.373 6.871 -19.161 1.00 87.50 188 GLU A CA 1
ATOM 1494 C C . GLU A 1 188 ? 0.454 7.898 -18.012 1.00 87.50 188 GLU A C 1
ATOM 1496 O O . GLU A 1 188 ? 1.125 8.927 -18.112 1.00 87.50 188 GLU A O 1
ATOM 1501 N N . ASP A 1 189 ? -0.261 7.633 -16.922 1.00 80.69 189 ASP A N 1
ATOM 1502 C CA . ASP A 1 189 ? -0.339 8.482 -15.735 1.00 80.69 189 ASP A CA 1
ATOM 1503 C C . ASP A 1 189 ? 0.800 8.210 -14.728 1.00 80.69 189 ASP A C 1
ATOM 1505 O O . ASP A 1 189 ? 1.822 7.589 -15.039 1.00 80.69 189 ASP A O 1
ATOM 1509 N N . LEU A 1 190 ? 0.639 8.696 -13.493 1.00 77.81 190 LEU A N 1
ATOM 1510 C CA . LEU A 1 190 ? 1.609 8.503 -12.416 1.00 77.81 190 LEU A CA 1
ATOM 1511 C C . LEU A 1 190 ? 1.884 7.016 -12.116 1.00 77.81 190 LEU A C 1
ATOM 1513 O O . LEU A 1 190 ? 3.037 6.658 -11.864 1.00 77.81 190 LEU A O 1
ATOM 1517 N N . TYR A 1 191 ? 0.869 6.147 -12.176 1.00 79.06 191 TYR A N 1
ATOM 1518 C CA . TYR A 1 191 ? 1.018 4.708 -11.931 1.00 79.06 191 TYR A CA 1
ATOM 1519 C C . TYR A 1 191 ? 1.866 4.063 -13.012 1.00 79.06 191 TYR A C 1
ATOM 1521 O O . TYR A 1 191 ? 2.758 3.264 -12.717 1.00 79.06 191 TYR A O 1
ATOM 1529 N N . PHE A 1 192 ? 1.628 4.458 -14.262 1.00 85.94 192 PHE A N 1
ATOM 1530 C CA . PHE A 1 192 ? 2.403 3.989 -15.396 1.00 85.94 192 PHE A CA 1
ATOM 1531 C C . PHE A 1 192 ? 3.865 4.429 -15.311 1.00 85.94 192 PHE A C 1
ATOM 1533 O O . PHE A 1 192 ? 4.762 3.594 -15.426 1.00 85.94 192 PHE A O 1
ATOM 1540 N N . GLN A 1 193 ? 4.132 5.714 -15.056 1.00 82.31 193 GLN A N 1
ATOM 1541 C CA . GLN A 1 193 ? 5.511 6.204 -14.934 1.00 82.31 193 GLN A CA 1
ATOM 1542 C C . GLN A 1 193 ? 6.242 5.548 -13.757 1.00 82.31 193 GLN A C 1
ATOM 1544 O O . GLN A 1 193 ? 7.416 5.195 -13.880 1.00 82.31 193 GLN A O 1
ATOM 1549 N N . SER A 1 194 ? 5.541 5.321 -12.645 1.00 79.94 194 SER A N 1
ATOM 1550 C CA . SER A 1 194 ? 6.090 4.589 -11.507 1.00 79.94 194 SER A CA 1
ATOM 1551 C C . SER A 1 194 ? 6.395 3.132 -11.851 1.00 79.94 194 SER A C 1
ATOM 1553 O O . SER A 1 194 ? 7.483 2.671 -11.537 1.00 79.94 194 SER A O 1
ATOM 1555 N N . CYS A 1 195 ? 5.500 2.427 -12.548 1.00 84.56 195 CYS A N 1
ATOM 1556 C CA . CYS A 1 195 ? 5.765 1.072 -13.033 1.00 84.56 195 CYS A CA 1
ATOM 1557 C C . CYS A 1 195 ? 7.045 1.023 -13.876 1.00 84.56 195 CYS A C 1
ATOM 1559 O O . CYS A 1 195 ? 7.918 0.190 -13.644 1.00 84.56 195 CYS A O 1
ATOM 1561 N N . VAL A 1 196 ? 7.189 1.948 -14.830 1.00 84.38 196 VAL A N 1
ATOM 1562 C CA . VAL A 1 196 ? 8.365 2.004 -15.705 1.00 84.38 196 VAL A CA 1
ATOM 1563 C C . VAL A 1 196 ? 9.633 2.255 -14.894 1.00 84.38 196 VAL A C 1
ATOM 1565 O O . VAL A 1 196 ? 10.643 1.598 -15.133 1.00 84.38 196 VAL A O 1
ATOM 1568 N N . PHE A 1 197 ? 9.588 3.177 -13.931 1.00 82.56 197 PHE A N 1
ATOM 1569 C CA . PHE A 1 197 ? 10.702 3.423 -13.023 1.00 82.56 197 PHE A CA 1
ATOM 1570 C C . PHE A 1 197 ? 11.089 2.166 -12.234 1.00 82.56 197 PHE A C 1
ATOM 1572 O O . PHE A 1 197 ? 12.257 1.779 -12.260 1.00 82.56 197 PHE A O 1
ATOM 1579 N N . ASP A 1 198 ? 10.116 1.523 -11.588 1.00 79.44 198 ASP A N 1
ATOM 1580 C CA . ASP A 1 198 ? 10.325 0.359 -10.728 1.00 79.44 198 ASP A CA 1
ATOM 1581 C C . ASP A 1 198 ? 10.908 -0.822 -11.526 1.00 79.44 198 ASP A C 1
ATOM 1583 O O . ASP A 1 198 ? 11.844 -1.478 -11.073 1.00 79.44 198 ASP A O 1
ATOM 1587 N N . LEU A 1 199 ? 10.437 -1.056 -12.759 1.00 82.50 199 LEU A N 1
ATOM 1588 C CA . LEU A 1 199 ? 11.002 -2.082 -13.648 1.00 82.50 199 LEU A CA 1
ATOM 1589 C C . LEU A 1 199 ? 12.455 -1.792 -14.041 1.00 82.50 199 LEU A C 1
ATOM 1591 O O . LEU A 1 199 ? 13.265 -2.713 -14.144 1.00 82.50 199 LEU A O 1
ATOM 1595 N N . LEU A 1 200 ? 12.792 -0.526 -14.291 1.00 79.56 200 LEU A N 1
ATOM 1596 C CA . LEU A 1 200 ? 14.142 -0.120 -14.687 1.00 79.56 200 LEU A CA 1
ATOM 1597 C C . LEU A 1 200 ? 15.136 -0.165 -13.527 1.00 79.56 200 LEU A C 1
ATOM 1599 O O . LEU A 1 200 ? 16.314 -0.431 -13.754 1.00 79.56 200 LEU A O 1
ATOM 1603 N N . SER A 1 201 ? 14.684 0.125 -12.309 1.00 73.75 201 SER A N 1
ATOM 1604 C CA . SER A 1 201 ? 15.529 0.145 -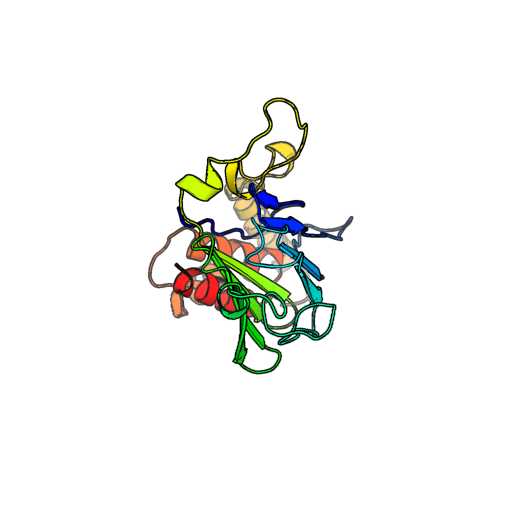11.114 1.00 73.75 201 SER A CA 1
ATOM 1605 C C . SER A 1 201 ? 15.714 -1.242 -10.501 1.00 73.75 201 SER A C 1
ATOM 1607 O O . SER A 1 201 ? 16.812 -1.550 -10.040 1.00 73.75 201 SER A O 1
ATOM 1609 N N . SER A 1 202 ? 14.674 -2.082 -10.516 1.00 74.50 202 SER A N 1
ATOM 1610 C CA . SER A 1 202 ? 14.687 -3.405 -9.877 1.00 74.50 202 SER A CA 1
ATOM 1611 C C . SER A 1 202 ? 14.916 -4.571 -10.825 1.00 74.50 202 SER A C 1
ATOM 1613 O O . SER A 1 202 ? 15.463 -5.590 -10.411 1.00 74.50 202 SER A O 1
ATOM 1615 N N . GLY A 1 203 ? 14.485 -4.455 -12.082 1.00 79.88 203 GLY A N 1
ATOM 1616 C CA . GLY A 1 203 ? 14.404 -5.604 -12.978 1.00 79.88 203 GLY A CA 1
ATOM 1617 C C . GLY A 1 203 ? 13.271 -6.588 -12.647 1.00 79.88 203 GLY A C 1
ATOM 1618 O O . GLY A 1 203 ? 13.142 -7.590 -13.348 1.00 79.88 203 GLY A O 1
ATOM 1619 N N . ASP A 1 204 ? 12.445 -6.337 -11.623 1.00 81.75 204 ASP A N 1
ATOM 1620 C CA . ASP A 1 204 ? 11.387 -7.256 -11.191 1.00 81.75 204 ASP A CA 1
ATOM 1621 C C . ASP A 1 204 ? 10.038 -6.921 -11.847 1.00 81.75 204 ASP A C 1
ATOM 1623 O O . ASP A 1 204 ? 9.430 -5.878 -11.617 1.00 81.75 204 ASP A O 1
ATOM 1627 N N . ILE A 1 205 ? 9.526 -7.863 -12.637 1.00 87.62 205 ILE A N 1
ATOM 1628 C CA . ILE A 1 205 ? 8.230 -7.776 -13.315 1.00 87.62 205 ILE A CA 1
ATOM 1629 C C . ILE A 1 205 ? 7.039 -7.613 -12.356 1.00 87.62 205 ILE A C 1
ATOM 1631 O O . ILE A 1 205 ? 6.011 -7.064 -12.761 1.00 87.62 205 ILE A O 1
ATOM 1635 N N . ASN A 1 206 ? 7.156 -8.042 -11.095 1.00 86.12 206 ASN A N 1
ATOM 1636 C CA . ASN A 1 206 ? 6.096 -7.948 -10.087 1.00 86.12 206 ASN A CA 1
ATOM 1637 C C . ASN A 1 206 ? 5.660 -6.501 -9.820 1.00 86.12 206 ASN A C 1
ATOM 1639 O O . ASN A 1 206 ? 4.508 -6.265 -9.449 1.00 86.12 206 ASN A O 1
ATOM 1643 N N . PHE A 1 207 ? 6.516 -5.516 -10.104 1.00 84.12 207 PHE A N 1
ATOM 1644 C CA . PHE A 1 207 ? 6.148 -4.104 -9.998 1.00 84.12 207 PHE A CA 1
ATOM 1645 C C . PHE A 1 207 ? 5.071 -3.667 -10.999 1.00 84.12 207 PHE A C 1
ATOM 1647 O O . PHE A 1 207 ? 4.361 -2.694 -10.737 1.00 84.12 207 PHE A O 1
ATOM 1654 N N . THR A 1 208 ? 4.863 -4.410 -12.093 1.00 87.56 208 THR A N 1
ATOM 1655 C CA . THR A 1 208 ? 3.705 -4.186 -12.978 1.00 87.56 208 THR A CA 1
ATOM 1656 C C . THR A 1 208 ? 2.388 -4.470 -12.269 1.00 87.56 208 THR A C 1
ATOM 1658 O O . THR A 1 208 ? 1.435 -3.703 -12.404 1.00 87.56 208 THR A O 1
ATOM 1661 N N . LEU A 1 209 ? 2.350 -5.529 -11.460 1.00 87.94 209 LEU A N 1
ATOM 1662 C CA . LEU A 1 209 ? 1.175 -5.903 -10.686 1.00 87.94 209 LEU A CA 1
ATOM 1663 C C . LEU A 1 209 ? 0.974 -4.956 -9.499 1.00 87.94 209 LEU A C 1
ATOM 1665 O O . LEU A 1 209 ? -0.145 -4.518 -9.258 1.00 87.94 209 LEU A O 1
ATOM 1669 N N . ALA A 1 210 ? 2.055 -4.565 -8.819 1.00 83.94 210 ALA A N 1
ATOM 1670 C CA . ALA A 1 210 ? 1.997 -3.573 -7.746 1.00 83.94 210 ALA A CA 1
ATOM 1671 C C . ALA A 1 210 ? 1.439 -2.226 -8.235 1.00 83.94 210 ALA A C 1
ATOM 1673 O O . ALA A 1 210 ? 0.614 -1.611 -7.564 1.00 83.94 210 ALA A O 1
ATOM 1674 N N . ALA A 1 211 ? 1.859 -1.769 -9.418 1.00 82.56 211 ALA A N 1
ATOM 1675 C CA . ALA A 1 211 ? 1.352 -0.534 -10.007 1.00 82.56 211 ALA A CA 1
ATOM 1676 C C . ALA A 1 211 ? -0.110 -0.649 -10.473 1.00 82.56 211 ALA A C 1
ATOM 1678 O O . ALA A 1 211 ? -0.868 0.301 -10.306 1.00 82.56 211 ALA A O 1
ATOM 1679 N N . TYR A 1 212 ? -0.513 -1.804 -11.008 1.00 86.19 212 TYR A N 1
ATOM 1680 C CA . TYR A 1 212 ? -1.908 -2.086 -11.357 1.00 86.19 212 TYR A CA 1
ATOM 1681 C C . TYR A 1 212 ? -2.829 -2.058 -10.131 1.00 86.19 212 TYR A C 1
ATOM 1683 O O . TYR A 1 212 ? -3.850 -1.383 -10.137 1.00 86.19 212 TYR A O 1
ATOM 1691 N N . TYR A 1 213 ? -2.434 -2.727 -9.051 1.00 84.81 213 TYR A N 1
ATOM 1692 C CA . TYR A 1 213 ? -3.183 -2.736 -7.796 1.00 84.81 213 TYR A CA 1
ATOM 1693 C C . TYR A 1 213 ? -3.305 -1.350 -7.172 1.00 84.81 213 TYR A C 1
ATOM 1695 O O . TYR A 1 213 ? -4.389 -0.968 -6.744 1.00 84.81 213 TYR A O 1
ATOM 1703 N N . ALA A 1 214 ? -2.219 -0.580 -7.193 1.00 78.62 214 ALA A N 1
ATOM 1704 C CA . ALA A 1 214 ? -2.225 0.815 -6.782 1.00 78.62 214 ALA A CA 1
ATOM 1705 C C . ALA A 1 214 ? -3.230 1.656 -7.596 1.00 78.62 214 ALA A C 1
ATOM 1707 O O . ALA A 1 214 ? -3.890 2.518 -7.027 1.00 78.62 214 ALA A O 1
ATOM 1708 N N . PHE A 1 215 ? -3.359 1.398 -8.903 1.00 82.00 215 PHE A N 1
ATOM 1709 C CA . PHE A 1 215 ? -4.335 2.061 -9.773 1.00 82.00 215 PHE A CA 1
ATOM 1710 C C . PHE A 1 215 ? -5.784 1.654 -9.452 1.00 82.00 215 PHE A C 1
ATOM 1712 O O . PHE A 1 215 ? -6.661 2.508 -9.465 1.00 82.00 215 PHE A O 1
ATOM 1719 N N . GLU A 1 216 ? -6.039 0.382 -9.127 1.00 84.19 216 GLU A N 1
ATOM 1720 C CA . GLU A 1 216 ? -7.380 -0.098 -8.747 1.00 84.19 216 GLU A CA 1
ATOM 1721 C C . GLU A 1 216 ? -7.858 0.397 -7.373 1.00 84.19 216 GLU A C 1
ATOM 1723 O O . GLU A 1 216 ? -9.061 0.429 -7.122 1.00 84.19 216 GLU A O 1
ATOM 1728 N N . ASP A 1 217 ? -6.939 0.752 -6.471 1.00 73.44 217 ASP A N 1
ATOM 1729 C CA . ASP A 1 217 ? -7.265 1.184 -5.104 1.00 73.44 217 ASP A CA 1
ATOM 1730 C C . ASP A 1 217 ? -7.721 2.661 -5.014 1.00 73.44 217 ASP A C 1
ATOM 1732 O O . ASP A 1 217 ? -8.001 3.158 -3.914 1.00 73.44 217 ASP A O 1
ATOM 1736 N N . VAL A 1 218 ? -7.804 3.362 -6.154 1.00 65.69 218 VAL A N 1
ATOM 1737 C CA . VAL A 1 218 ? -8.237 4.768 -6.293 1.00 65.69 218 VAL A CA 1
ATOM 1738 C C . VAL A 1 218 ? -9.635 4.867 -6.889 1.00 65.69 218 VAL A C 1
ATOM 1740 O O . VAL A 1 218 ? -10.493 5.504 -6.229 1.00 65.69 218 VAL A O 1
#

Sequence (218 aa):
MFFLLKLFCSKVFMSRTLIDLEYCSHLFSLSLLPQLTIIFKNFQECVDQKMYHAETDELPAAFADGSKNGGDRHGANTLRIVEKVPGQHVEIQARYIGTTIVVRQVGRYLTFAVRMPEEVVNSVEDQDSQDLYLCLHGCPANQRIDFRTFRVRATESQVLSRGRPGAPINGFTYQSAMAKCKERLPVEDLYFQSCVFDLLSSGDINFTLAAYYAFEDV

InterPro domains:
  IPR009496 Repulsive guidance molecule, C-terminal [PF06534] (34-218)
  IPR040287 Repulsive guidance molecule [PTHR31428] (35-218)

Organism: Cyprinus carpio (NCBI:txid7962)

Foldseek 3Di:
DWQLDPDDDFWACFQFKTKGQDFDDPDAPDTFRQKTKIWGDDDPQQAHIFIQIAGFQGDDQATPVRHQFRDDTNNRNLWGKDDPDPSAWIWTHNNVQRKIKIWGHQPRGIGMTIDGDVCRRVNRPDPDDPGDRCSVPNDDPVSDDDLVVLLVVLVVVVVVVVPDPPDDPQADRLVRQLVLLCVQDVDCDPLSSQSSVNCRRPSDSSSSVSSNVSVVVD